Protein 3SRT (pdb70)

Secondary structure (DSSP, 8-state):
--TTT---S--EETT-HHHHHHHHHHHHHHHHHHHS-TT-HHHHHHHHHHHSSB--S-EEE-S-EEESSSTTEEE-TTEEE-TTEEEE-SS-EEE-S----TT-EEE-EE--SSHHHHHTTEEEE--EEE-SS-EE-TT-EE-TT-EE-SSEEE-TT-EE-S-B-SSEEEETTTTEEEEE---/---TTT---S--B-TT-HHHHHHHHHHHHHHHHHHTS-TT-HHHHHHHHHHHSSB--S-EEE-S-EEESSSTTEEE-TTEEE-TTEEEE-SS-EEE-S----TT-EEE-EE--SSHHHHHTT-BEE--EEE-SSEEE-TT-EE-TT-EE-SSEEE-TT-EE-S-B-SSEEEETTTTEEEEEPP-

Structure (mmCIF, N/CA/C/O backbone):
data_3SRT
#
_entry.id   3SRT
#
_cell.length_a   152.884
_cell.length_b   152.884
_cell.length_c   152.884
_cell.angle_alpha   90.00
_cell.angle_beta   90.00
_cell.angle_gamma   90.00
#
_symmetry.space_group_name_H-M   'P 21 3'
#
loop_
_entity.id
_entity.type
_entity.pdbx_description
1 polymer 'Maltose O-acetyltransferase'
2 non-polymer GLYCEROL
3 water water
#
loop_
_atom_site.group_PDB
_atom_site.id
_atom_site.type_symbol
_atom_site.label_atom_id
_atom_site.label_alt_id
_atom_site.label_comp_id
_atom_site.label_asym_id
_atom_site.label_entity_id
_atom_site.label_seq_id
_atom_site.pdbx_PDB_ins_code
_atom_site.Cartn_x
_atom_site.Cartn_y
_atom_site.Cartn_z
_atom_site.occupancy
_atom_site.B_iso_or_equiv
_atom_site.auth_seq_id
_atom_site.auth_comp_id
_atom_site.auth_asym_id
_atom_site.auth_atom_id
_atom_site.pdbx_PDB_model_num
ATOM 1 N N . ALA A 1 3 ? 55.093 77.044 94.944 1.00 78.51 0 ALA A N 1
ATOM 2 C CA . ALA A 1 3 ? 53.864 77.420 95.634 1.00 74.30 0 ALA A CA 1
ATOM 3 C C . ALA A 1 3 ? 52.678 76.626 95.086 1.00 66.86 0 ALA A C 1
ATOM 4 O O . ALA A 1 3 ? 51.965 77.100 94.201 1.00 67.51 0 ALA A O 1
ATOM 14 N N . THR A 1 5 ? 49.019 74.975 94.600 1.00 46.35 2 THR A N 1
ATOM 15 C CA . THR A 1 5 ? 47.627 75.296 94.883 1.00 45.03 2 THR A CA 1
ATOM 16 C C . THR A 1 5 ? 47.074 74.229 95.821 1.00 48.03 2 THR A C 1
ATOM 17 O O . THR A 1 5 ? 47.726 73.204 96.061 1.00 47.88 2 THR A O 1
ATOM 21 N N . GLU A 1 6 ? 45.872 74.453 96.344 1.00 39.04 3 GLU A N 1
ATOM 22 C CA . GLU A 1 6 ? 45.232 73.431 97.168 1.00 40.67 3 GLU A CA 1
ATOM 23 C C . GLU A 1 6 ? 45.034 72.121 96.388 1.00 44.54 3 GLU A C 1
ATOM 24 O O . GLU A 1 6 ? 45.277 71.028 96.918 1.00 41.44 3 GLU A O 1
ATOM 30 N N . LYS A 1 7 ? 44.612 72.237 95.126 1.00 39.62 4 LYS A N 1
ATOM 31 C CA . LYS A 1 7 ? 44.428 71.064 94.278 1.00 37.45 4 LYS A CA 1
ATOM 32 C C . LYS A 1 7 ? 45.732 70.280 94.123 1.00 42.58 4 LYS A C 1
ATOM 33 O O . LYS A 1 7 ? 45.750 69.055 94.221 1.00 48.78 4 LYS A O 1
ATOM 39 N N . GLU A 1 8 ? 46.829 70.988 93.893 1.00 46.20 5 GLU A N 1
ATOM 40 C CA . GLU A 1 8 ? 48.121 70.331 93.757 1.00 43.98 5 GLU A CA 1
ATOM 41 C C . GLU A 1 8 ? 48.554 69.618 95.040 1.00 42.55 5 GLU A C 1
ATOM 42 O O . GLU A 1 8 ? 49.084 68.503 94.993 1.00 38.26 5 GLU A O 1
ATOM 48 N N . LYS A 1 9 ? 48.336 70.263 96.182 1.00 44.20 6 LYS A N 1
ATOM 49 C CA . LYS A 1 9 ? 48.560 69.610 97.463 1.00 42.81 6 LYS A CA 1
ATOM 50 C C . LYS A 1 9 ? 47.712 68.340 97.555 1.00 41.51 6 LYS A C 1
ATOM 51 O O . LYS A 1 9 ? 48.218 67.263 97.881 1.00 38.42 6 LYS A O 1
ATOM 65 N N . LEU A 1 11 ? 46.314 66.400 95.213 1.00 42.48 8 LEU A N 1
ATOM 66 C CA . LEU A 1 11 ? 46.714 65.322 94.309 1.00 46.16 8 LEU A CA 1
ATOM 67 C C . LEU A 1 11 ? 47.984 64.598 94.730 1.00 47.37 8 LEU A C 1
ATOM 68 O O . LEU A 1 11 ? 48.125 63.390 94.491 1.00 49.20 8 LEU A O 1
ATOM 73 N N . SER A 1 12 ? 48.906 65.325 95.353 1.00 47.63 9 SER A N 1
ATOM 74 C CA . SER A 1 12 ? 50.200 64.741 95.723 1.00 45.79 9 SER A CA 1
ATOM 75 C C . SER A 1 12 ? 50.246 64.226 97.165 1.00 44.59 9 SER A C 1
ATOM 76 O O . SER A 1 12 ? 51.312 63.903 97.684 1.00 50.46 9 SER A O 1
ATOM 79 N N . GLY A 1 13 ? 49.085 64.135 97.803 1.00 43.30 10 GLY A N 1
ATOM 80 C CA . GLY A 1 13 ? 48.997 63.491 99.097 1.00 43.92 10 GLY A CA 1
ATOM 81 C C . GLY A 1 13 ? 49.357 64.379 100.273 1.00 43.44 10 GLY A C 1
ATOM 82 O O . GLY A 1 13 ? 49.565 63.887 101.378 1.00 43.55 10 GLY A O 1
ATOM 83 N N . LYS A 1 14 ? 49.419 65.686 100.042 1.00 43.64 11 LYS A N 1
ATOM 84 C CA . LYS A 1 14 ? 49.766 66.638 101.093 1.00 43.49 11 LYS A CA 1
ATOM 85 C C . LYS A 1 14 ? 48.496 67.195 101.717 1.00 43.62 11 LYS A C 1
ATOM 86 O O . LYS A 1 14 ? 47.414 67.042 101.163 1.00 42.50 11 LYS A O 1
ATOM 92 N N . GLY A 1 15 ? 48.621 67.838 102.872 1.00 42.97 12 GLY A N 1
ATOM 93 C CA . GLY A 1 15 ? 47.466 68.450 103.503 1.00 39.24 12 GLY A CA 1
ATOM 94 C C . GLY A 1 15 ? 46.939 69.633 102.708 1.00 42.10 12 GLY A C 1
ATOM 95 O O . GLY A 1 15 ? 47.713 70.469 102.237 1.00 43.91 12 GLY A O 1
ATOM 96 N N . TYR A 1 16 ? 45.620 69.718 102.572 1.00 42.29 13 TYR A N 1
ATOM 97 C CA . TYR A 1 16 ? 45.002 70.764 101.765 1.00 38.64 13 TYR A CA 1
ATOM 98 C C . TYR A 1 16 ? 43.644 71.100 102.344 1.00 41.13 13 TYR A C 1
ATOM 99 O O . TYR A 1 16 ? 43.097 70.336 103.138 1.00 45.77 13 TYR A O 1
ATOM 108 N N . TYR A 1 17 ? 43.095 72.234 101.927 1.00 43.78 14 TYR A N 1
ATOM 109 C CA . TYR A 1 17 ? 41.769 72.656 102.360 1.00 43.92 14 TYR A CA 1
ATOM 110 C C . TYR A 1 17 ? 40.743 72.413 101.271 1.00 49.00 14 TYR A C 1
ATOM 111 O O . TYR A 1 17 ? 40.773 73.068 100.226 1.00 50.83 14 TYR A O 1
ATOM 120 N N . ALA A 1 18 ? 39.827 71.480 101.517 1.00 42.99 15 ALA A N 1
ATOM 121 C CA . ALA A 1 18 ? 38.801 71.163 100.529 1.00 44.09 15 ALA A CA 1
ATOM 122 C C . ALA A 1 18 ? 37.899 72.362 100.221 1.00 43.07 15 ALA A C 1
ATOM 123 O O . ALA A 1 18 ? 37.284 72.408 99.177 1.00 47.07 15 ALA A O 1
ATOM 125 N N . ASN A 1 19 ? 37.821 73.348 101.104 1.00 39.80 16 ASN A N 1
ATOM 126 C CA . ASN A 1 19 ? 36.949 74.490 100.806 1.00 43.23 16 ASN A CA 1
ATOM 127 C C . ASN A 1 19 ? 37.559 75.496 99.804 1.00 44.79 16 ASN A C 1
ATOM 128 O O . ASN A 1 19 ? 36.963 76.526 99.514 1.00 46.52 16 ASN A O 1
ATOM 133 N N . ASP A 1 20 ? 38.740 75.175 99.273 1.00 38.80 17 ASP A N 1
ATOM 134 C CA . ASP A 1 20 ? 39.347 75.953 98.196 1.00 38.84 17 ASP A CA 1
ATOM 135 C C . ASP A 1 20 ? 38.331 76.159 97.075 1.00 44.32 17 ASP A C 1
ATOM 136 O O . ASP A 1 20 ? 37.657 75.223 96.643 1.00 46.28 17 ASP A O 1
ATOM 141 N N . GLU A 1 21 ? 38.223 77.396 96.614 1.00 46.62 18 GLU A N 1
ATOM 142 C CA . GLU A 1 21 ? 37.228 77.768 95.621 1.00 55.48 18 GLU A CA 1
ATOM 143 C C . GLU A 1 21 ? 37.244 76.895 94.356 1.00 47.84 18 GLU A C 1
ATOM 144 O O . GLU A 1 21 ? 36.197 76.504 93.849 1.00 51.32 18 GLU A O 1
ATOM 150 N N . LEU A 1 22 ? 38.425 76.588 93.842 1.00 44.25 19 LEU A N 1
ATOM 151 C CA . LEU A 1 22 ? 38.502 75.799 92.619 1.00 46.80 19 LEU A CA 1
ATOM 152 C C . LEU A 1 22 ? 38.048 74.344 92.842 1.00 47.51 19 LEU A C 1
ATOM 153 O O . LEU A 1 22 ? 37.345 73.774 92.013 1.00 53.32 19 LEU A O 1
ATOM 158 N N . LEU A 1 23 ? 38.433 73.760 93.971 1.00 44.41 20 LEU A N 1
ATOM 159 C CA . LEU A 1 23 ? 38.009 72.406 94.317 1.00 42.01 20 LEU A CA 1
ATOM 160 C C . LEU A 1 23 ? 36.490 72.315 94.508 1.00 43.23 20 LEU A C 1
ATOM 161 O O . LEU A 1 23 ? 35.854 71.351 94.070 1.00 45.63 20 LEU A O 1
ATOM 166 N N . VAL A 1 24 ? 35.918 73.319 95.167 1.00 41.11 21 VAL A N 1
ATOM 167 C CA . VAL A 1 24 ? 34.472 73.404 95.351 1.00 42.31 21 VAL A CA 1
ATOM 168 C C . VAL A 1 24 ? 33.758 73.352 93.996 1.00 43.08 21 VAL A C 1
ATOM 169 O O . VAL A 1 24 ? 32.842 72.559 93.804 1.00 46.05 21 VAL A O 1
ATOM 173 N N . LYS A 1 25 ? 34.199 74.177 93.055 1.00 38.27 22 LYS A N 1
ATOM 174 C CA . LYS A 1 25 ? 33.631 74.172 91.709 1.00 40.86 22 LYS A CA 1
ATOM 175 C C . LYS A 1 25 ? 33.789 72.828 90.991 1.00 42.12 22 LYS A C 1
ATOM 176 O O . LYS A 1 25 ? 32.843 72.346 90.373 1.00 50.62 22 LYS A O 1
ATOM 182 N N . GLU A 1 26 ? 34.967 72.214 91.075 1.00 36.19 23 GLU A N 1
ATOM 183 C CA . GLU A 1 26 ? 35.183 70.922 90.424 1.00 34.73 23 GLU A CA 1
ATOM 184 C C . GLU A 1 26 ? 34.224 69.881 90.994 1.00 43.71 23 GLU A C 1
ATOM 185 O O . GLU A 1 26 ? 33.658 69.064 90.254 1.00 47.05 23 GLU A O 1
ATOM 191 N N . ARG A 1 27 ? 34.018 69.931 92.309 1.00 38.05 24 ARG A N 1
ATOM 192 C CA . ARG A 1 27 ? 33.117 68.987 92.949 1.00 38.09 24 ARG A CA 1
ATOM 193 C C . ARG A 1 27 ? 31.681 69.213 92.493 1.00 39.02 24 ARG A C 1
ATOM 194 O O . ARG A 1 27 ? 30.906 68.261 92.309 1.00 40.87 24 ARG A O 1
ATOM 202 N N . GLU A 1 28 ? 31.331 70.473 92.284 1.00 37.65 25 GLU A N 1
ATOM 203 C CA . GLU A 1 28 ? 29.979 70.796 91.854 1.00 40.49 25 GLU A CA 1
ATOM 204 C C . GLU A 1 28 ? 29.730 70.251 90.440 1.00 42.41 25 GLU A C 1
ATOM 205 O O . GLU A 1 28 ? 28.692 69.656 90.169 1.00 42.09 25 GLU A O 1
ATOM 211 N N . TYR A 1 29 ? 30.708 70.436 89.556 1.00 37.74 26 TYR A N 1
ATOM 212 C CA . TYR A 1 29 ? 30.627 69.910 88.204 1.00 40.13 26 TYR A CA 1
ATOM 213 C C . TYR A 1 29 ? 30.485 68.393 88.256 1.00 43.21 26 TYR A C 1
ATOM 214 O O . TYR A 1 29 ? 29.656 67.808 87.556 1.00 42.99 26 TYR A O 1
ATOM 223 N N . CYS A 1 30 ? 31.294 67.760 89.098 1.00 40.82 27 CYS A N 1
ATOM 224 C CA . CYS A 1 30 ? 31.211 66.320 89.257 1.00 42.77 27 CYS A CA 1
ATOM 225 C C . CYS A 1 30 ? 29.778 65.897 89.631 1.00 42.53 27 CYS A C 1
ATOM 226 O O . CYS A 1 30 ? 29.212 64.998 89.006 1.00 39.52 27 CYS A O 1
ATOM 229 N N . LYS A 1 31 ? 29.181 66.560 90.623 1.00 39.69 28 LYS A N 1
ATOM 230 C CA . LYS A 1 31 ? 27.817 66.208 91.036 1.00 41.99 28 LYS A CA 1
ATOM 231 C C . LYS A 1 31 ? 26.779 66.467 89.943 1.00 43.81 28 LYS A C 1
ATOM 232 O O . LYS A 1 31 ? 25.788 65.754 89.847 1.00 52.25 28 LYS A O 1
ATOM 238 N N . LYS A 1 32 ? 27.011 67.465 89.102 1.00 43.41 29 LYS A N 1
ATOM 239 C CA . LYS A 1 32 ? 26.156 67.642 87.934 1.00 43.62 29 LYS A CA 1
ATOM 240 C C . LYS A 1 32 ? 26.178 66.410 87.000 1.00 41.01 29 LYS A C 1
ATOM 241 O O . LYS A 1 32 ? 25.135 65.877 86.656 1.00 44.24 29 LYS A O 1
ATOM 247 N N . LEU A 1 33 ? 27.357 65.958 86.586 1.00 40.15 30 LEU A N 1
ATOM 248 C CA . LEU A 1 33 ? 27.434 64.785 85.710 1.00 42.20 30 LEU A CA 1
ATOM 249 C C . LEU A 1 33 ? 26.856 63.553 86.403 1.00 42.79 30 LEU A C 1
ATOM 250 O O . LEU A 1 33 ? 26.186 62.717 85.804 1.00 44.59 30 LEU A O 1
ATOM 255 N N . THR A 1 34 ? 27.122 63.473 87.690 1.00 48.04 31 THR A N 1
ATOM 256 C CA . THR A 1 34 ? 26.703 62.364 88.516 1.00 49.54 31 THR A CA 1
ATOM 257 C C . THR A 1 34 ? 25.172 62.340 88.661 1.00 51.75 31 THR A C 1
ATOM 258 O O . THR A 1 34 ? 24.546 61.276 88.632 1.00 49.43 31 THR A O 1
ATOM 262 N N . ARG A 1 35 ? 24.569 63.518 88.784 1.00 46.58 32 ARG A N 1
ATOM 263 C CA . ARG A 1 35 ? 23.117 63.621 88.862 1.00 43.89 32 ARG A CA 1
ATOM 264 C C . ARG A 1 35 ? 22.492 63.154 87.559 1.00 46.42 32 ARG A C 1
ATOM 265 O O . ARG A 1 35 ? 21.534 62.385 87.563 1.00 47.06 32 ARG A O 1
ATOM 273 N N . LEU A 1 36 ? 23.046 63.628 86.448 1.00 45.52 33 LEU A N 1
ATOM 274 C CA . LEU A 1 36 ? 22.555 63.279 85.126 1.00 43.18 33 LEU A CA 1
ATOM 275 C C . LEU A 1 36 ? 22.656 61.783 84.907 1.00 43.36 33 LEU A C 1
ATOM 276 O O . LEU A 1 36 ? 21.737 61.168 84.363 1.00 41.87 33 LEU A O 1
ATOM 281 N N . PHE A 1 37 ? 23.779 61.205 85.326 1.00 43.47 34 PHE A N 1
ATOM 282 C CA . PHE A 1 37 ? 23.980 59.767 85.192 1.00 41.17 34 PHE A CA 1
ATOM 283 C C . PHE A 1 37 ? 22.913 59.033 85.996 1.00 42.95 34 PHE A C 1
ATOM 284 O O . PHE A 1 37 ? 22.212 58.165 85.468 1.00 40.50 34 PHE A O 1
ATOM 292 N N . ASN A 1 38 ? 22.770 59.413 87.263 1.00 36.93 35 ASN A N 1
ATOM 293 C CA . ASN A 1 38 ? 21.819 58.753 88.154 1.00 38.75 35 ASN A CA 1
ATOM 294 C C . ASN A 1 38 ? 20.344 58.977 87.792 1.00 44.45 35 ASN A C 1
ATOM 295 O O . ASN A 1 38 ? 19.471 58.262 88.267 1.00 42.89 35 ASN A O 1
ATOM 300 N N . ASN A 1 39 ? 20.056 59.964 86.955 1.00 46.60 36 ASN A N 1
ATOM 301 C CA . ASN A 1 39 ? 18.666 60.243 86.624 1.00 40.58 36 ASN A CA 1
ATOM 302 C C . ASN A 1 39 ? 18.259 59.666 85.288 1.00 45.48 36 ASN A C 1
ATOM 303 O O . ASN A 1 39 ? 17.088 59.749 84.936 1.00 49.68 36 ASN A O 1
ATOM 308 N N . THR A 1 40 ? 19.212 59.120 84.526 1.00 37.91 37 THR A N 1
ATOM 309 C CA . THR A 1 40 ? 18.861 58.474 83.265 1.00 40.99 37 THR A CA 1
ATOM 310 C C . THR A 1 40 ? 17.827 57.373 83.505 1.00 46.26 37 THR A C 1
ATOM 311 O O . THR A 1 40 ? 17.798 56.748 84.570 1.00 48.30 37 THR A O 1
ATOM 315 N N . LEU A 1 41 ? 16.963 57.145 82.523 1.00 51.48 38 LEU A N 1
ATOM 316 C CA . LEU A 1 41 ? 16.030 56.023 82.594 1.00 51.58 38 LEU A CA 1
ATOM 317 C C . LEU A 1 41 ? 16.747 54.722 82.212 1.00 48.00 38 LEU A C 1
ATOM 318 O O . LEU A 1 41 ? 17.824 54.748 81.597 1.00 41.77 38 LEU A O 1
ATOM 323 N N . GLU A 1 42 ? 16.131 53.594 82.557 1.00 40.27 39 GLU A N 1
ATOM 324 C CA . GLU A 1 42 ? 16.766 52.283 82.440 1.00 39.63 39 GLU A CA 1
ATOM 325 C C . GLU A 1 42 ? 17.305 51.947 81.056 1.00 39.32 39 GLU A C 1
ATOM 326 O O . GLU A 1 42 ? 18.310 51.248 80.936 1.00 48.83 39 GLU A O 1
ATOM 332 N N . ASP A 1 43 ? 16.645 52.433 80.012 1.00 42.88 40 ASP A N 1
ATOM 333 C CA . ASP A 1 43 ? 17.052 52.102 78.644 1.00 44.66 40 ASP A CA 1
ATOM 334 C C . ASP A 1 43 ? 18.112 53.037 78.060 1.00 46.87 40 ASP A C 1
ATOM 335 O O . ASP A 1 43 ? 18.612 52.793 76.959 1.00 54.30 40 ASP A O 1
ATOM 340 N N . GLU A 1 44 ? 18.457 54.101 78.783 1.00 42.33 41 GLU A N 1
ATOM 341 C CA . GLU A 1 44 ? 19.442 55.058 78.284 1.00 44.98 41 GLU A CA 1
ATOM 342 C C . GLU A 1 44 ? 20.916 54.614 78.442 1.00 47.45 41 GLU A C 1
ATOM 343 O O . GLU A 1 44 ? 21.743 55.341 78.997 1.00 51.56 41 GLU A O 1
ATOM 349 N N . TYR A 1 45 ? 21.229 53.430 77.922 1.00 44.51 42 TYR A N 1
ATOM 350 C CA . TYR A 1 45 ? 22.570 52.849 77.993 1.00 49.35 42 TYR A CA 1
ATOM 351 C C . TYR A 1 45 ? 23.674 53.732 77.403 1.00 53.63 42 TYR A C 1
ATOM 352 O O . TYR A 1 45 ? 24.727 53.903 78.018 1.00 56.96 42 TYR A O 1
ATOM 361 N N . GLU A 1 46 ? 23.447 54.272 76.209 1.00 54.99 43 GLU A N 1
ATOM 362 C CA . GLU A 1 46 ? 24.475 55.055 75.527 1.00 53.97 43 GLU A CA 1
ATOM 363 C C . GLU A 1 46 ? 24.678 56.410 76.189 1.00 48.79 43 GLU A C 1
ATOM 364 O O . GLU A 1 46 ? 25.799 56.901 76.265 1.00 48.44 43 GLU A O 1
ATOM 370 N N . LYS A 1 47 ? 23.594 57.015 76.664 1.00 44.37 44 LYS A N 1
ATOM 371 C CA . LYS A 1 47 ? 23.701 58.263 77.415 1.00 45.94 44 LYS A CA 1
ATOM 372 C C . LYS A 1 47 ? 24.566 58.087 78.670 1.00 50.52 44 LYS A C 1
ATOM 373 O O . LYS A 1 47 ? 25.384 58.956 78.992 1.00 48.89 44 LYS A O 1
ATOM 379 N N . ARG A 1 48 ? 24.378 56.977 79.384 1.00 48.40 45 ARG A N 1
ATOM 380 C CA . ARG A 1 48 ? 25.152 56.744 80.600 1.00 48.68 45 ARG A CA 1
ATOM 381 C C . ARG A 1 48 ? 26.624 56.570 80.268 1.00 47.02 45 ARG A C 1
ATOM 382 O O . ARG A 1 48 ? 27.496 57.101 80.959 1.00 45.47 45 ARG A O 1
ATOM 390 N N . GLU A 1 49 ? 26.897 55.832 79.201 1.00 45.83 46 GLU A N 1
ATOM 391 C CA . GLU A 1 49 ? 28.268 55.628 78.780 1.00 48.70 46 GLU A CA 1
ATOM 392 C C . GLU A 1 49 ? 28.947 56.957 78.435 1.00 48.06 46 GLU A C 1
ATOM 393 O O . GLU A 1 49 ? 30.097 57.192 78.818 1.00 52.60 46 GLU A O 1
ATOM 399 N N . ASP A 1 50 ? 28.226 57.825 77.732 1.00 46.12 47 ASP A N 1
ATOM 400 C CA . ASP A 1 50 ? 28.728 59.152 77.388 1.00 49.23 47 ASP A CA 1
ATOM 401 C C . ASP A 1 50 ? 29.104 59.967 78.608 1.00 50.42 47 ASP A C 1
ATOM 402 O O . ASP A 1 50 ? 30.172 60.586 78.657 1.00 48.99 47 ASP A O 1
ATOM 407 N N . ILE A 1 51 ? 28.205 59.977 79.585 1.00 44.02 48 ILE A N 1
ATOM 408 C CA . ILE A 1 51 ? 28.426 60.726 80.802 1.00 41.24 48 ILE A CA 1
ATOM 409 C C . ILE A 1 51 ? 29.642 60.177 81.548 1.00 41.10 48 ILE A C 1
ATOM 410 O O . ILE A 1 51 ? 30.475 60.946 82.039 1.00 39.06 48 ILE A O 1
ATOM 415 N N . LEU A 1 52 ? 29.767 58.852 81.605 1.00 36.11 49 LEU A N 1
ATOM 416 C CA . LEU A 1 52 ? 30.973 58.258 82.185 1.00 42.09 49 LEU A CA 1
ATOM 417 C C . LEU A 1 52 ? 32.243 58.782 81.514 1.00 48.08 49 LEU A C 1
ATOM 418 O O . LEU A 1 52 ? 33.213 59.101 82.197 1.00 50.53 49 LEU A O 1
ATOM 423 N N . ARG A 1 53 ? 32.234 58.867 80.183 1.00 42.83 50 ARG A N 1
ATOM 424 C CA . ARG A 1 53 ? 33.410 59.326 79.443 1.00 41.32 50 ARG A CA 1
ATOM 425 C C . ARG A 1 53 ? 33.701 60.811 79.680 1.00 44.18 50 ARG A C 1
ATOM 426 O O . ARG A 1 53 ? 34.823 61.263 79.469 1.00 44.28 50 ARG A O 1
ATOM 434 N N . GLN A 1 54 ? 32.692 61.562 80.119 1.00 44.14 51 GLN A N 1
ATOM 435 C CA . GLN A 1 54 ? 32.875 62.968 80.463 1.00 43.48 51 GLN A CA 1
ATOM 436 C C . GLN A 1 54 ? 33.286 63.099 81.921 1.00 46.16 51 GLN A C 1
ATOM 437 O O . GLN A 1 54 ? 33.859 64.115 82.316 1.00 50.10 51 GLN A O 1
ATOM 443 N N . LEU A 1 55 ? 32.983 62.071 82.717 1.00 40.40 52 LEU A N 1
ATOM 444 C CA . LEU A 1 55 ? 33.166 62.107 84.174 1.00 38.21 52 LEU A CA 1
ATOM 445 C C . LEU A 1 55 ? 34.535 61.562 84.604 1.00 44.36 52 LEU A C 1
ATOM 446 O O . LEU A 1 55 ? 35.287 62.225 85.327 1.00 42.43 52 LEU A O 1
ATOM 451 N N . PHE A 1 56 ? 34.846 60.349 84.157 1.00 41.04 53 PHE A N 1
ATOM 452 C CA . PHE A 1 56 ? 36.053 59.645 84.572 1.00 37.72 53 PHE A CA 1
ATOM 453 C C . PHE A 1 56 ? 37.282 60.244 83.896 1.00 42.90 53 PHE A C 1
ATOM 454 O O . PHE A 1 56 ? 37.191 60.798 82.806 1.00 42.74 53 PHE A O 1
ATOM 462 N N . GLY A 1 57 ? 38.433 60.131 84.547 1.00 44.58 54 GLY A N 1
ATOM 463 C CA . GLY A 1 57 ? 39.680 60.547 83.942 1.00 40.79 54 GLY A CA 1
ATOM 464 C C . GLY A 1 57 ? 39.985 59.736 82.693 1.00 47.82 54 GLY A C 1
ATOM 465 O O . GLY A 1 57 ? 40.411 60.287 81.685 1.00 53.71 54 GLY A O 1
ATOM 466 N N . SER A 1 58 ? 39.785 58.422 82.755 1.00 39.87 55 SER A N 1
ATOM 467 C CA . SER A 1 58 ? 39.918 57.602 81.559 1.00 44.85 55 SER A CA 1
ATOM 468 C C . SER A 1 58 ? 39.044 56.369 81.635 1.00 43.09 55 SER A C 1
ATOM 469 O O . SER A 1 58 ? 38.790 55.854 82.717 1.00 46.35 55 SER A O 1
ATOM 472 N N . VAL A 1 59 ? 38.592 55.918 80.468 1.00 46.32 56 VAL A N 1
ATOM 473 C CA . VAL A 1 59 ? 37.656 54.807 80.328 1.00 47.77 56 VAL A CA 1
ATOM 474 C C . VAL A 1 59 ? 38.112 53.927 79.163 1.00 51.32 56 VAL A C 1
ATOM 475 O O . VAL A 1 59 ? 38.687 54.428 78.195 1.00 47.34 56 VAL A O 1
ATOM 479 N N . GLY A 1 60 ? 37.863 52.622 79.249 1.00 46.42 57 GLY A N 1
ATOM 480 C CA . GLY A 1 60 ? 38.211 51.724 78.157 1.00 39.67 57 GLY A CA 1
ATOM 481 C C . GLY A 1 60 ? 37.150 51.688 77.061 1.00 43.41 57 GLY A C 1
ATOM 482 O O . GLY A 1 60 ? 36.239 52.531 77.031 1.00 45.40 57 GLY A O 1
ATOM 483 N N . LYS A 1 61 ? 37.258 50.715 76.158 1.00 42.65 58 LYS A N 1
ATOM 484 C CA . LYS A 1 61 ? 36.302 50.593 75.057 1.00 51.95 58 LYS A CA 1
ATOM 485 C C . LYS A 1 61 ? 34.924 50.238 75.605 1.00 54.84 58 LYS A C 1
ATOM 486 O O . LYS A 1 61 ? 33.912 50.813 75.190 1.00 49.44 58 LYS A O 1
ATOM 492 N N . GLN A 1 62 ? 34.908 49.294 76.547 1.00 48.39 59 GLN A N 1
ATOM 493 C CA . GLN A 1 62 ? 33.683 48.804 77.157 1.00 47.88 59 GLN A CA 1
ATOM 494 C C . GLN A 1 62 ? 33.609 49.205 78.635 1.00 51.33 59 GLN A C 1
ATOM 495 O O . GLN A 1 62 ? 34.559 49.023 79.399 1.00 48.21 59 GLN A O 1
ATOM 501 N N . ILE A 1 63 ? 32.474 49.760 79.032 1.00 48.98 60 ILE A N 1
ATOM 502 C CA . ILE A 1 63 ? 32.240 50.061 80.428 1.00 47.12 60 ILE A CA 1
ATOM 503 C C . ILE A 1 63 ? 30.779 49.796 80.775 1.00 51.40 60 ILE A C 1
ATOM 504 O O . ILE A 1 63 ? 29.879 50.002 79.959 1.00 50.94 60 ILE A O 1
ATOM 509 N N . ASN A 1 64 ? 30.553 49.325 81.992 1.00 48.75 61 ASN A N 1
ATOM 510 C CA . ASN A 1 64 ? 29.221 48.942 82.413 1.00 49.89 61 ASN A CA 1
ATOM 511 C C . ASN A 1 64 ? 29.067 49.290 83.883 1.00 50.49 61 ASN A C 1
ATOM 512 O O . ASN A 1 64 ? 29.496 48.532 84.758 1.00 51.68 61 ASN A O 1
ATOM 517 N N . VAL A 1 65 ? 28.487 50.456 84.148 1.00 47.34 62 VAL A N 1
ATOM 518 C CA . VAL A 1 65 ? 28.342 50.939 85.509 1.00 39.50 62 VAL A CA 1
ATOM 519 C C . VAL A 1 65 ? 26.879 51.165 85.895 1.00 45.31 62 VAL A C 1
ATOM 520 O O . VAL A 1 65 ? 26.157 51.928 85.256 1.00 48.11 62 VAL A O 1
ATOM 524 N N . GLU A 1 66 ? 26.465 50.505 86.966 1.00 40.24 63 GLU A N 1
ATOM 525 C CA . GLU A 1 66 ? 25.076 50.482 87.381 1.00 41.10 63 GLU A CA 1
ATOM 526 C C . GLU A 1 66 ? 24.725 51.724 88.216 1.00 43.37 63 GLU A C 1
ATOM 527 O O . GLU A 1 66 ? 25.601 52.409 88.719 1.00 43.11 63 GLU A O 1
ATOM 533 N N . GLN A 1 67 ? 23.443 52.022 88.366 1.00 50.34 64 GLN A N 1
ATOM 534 C CA . GLN A 1 67 ? 23.078 53.321 88.911 1.00 46.49 64 GLN A CA 1
ATOM 535 C C . GLN A 1 67 ? 23.086 53.542 90.407 1.00 58.01 64 GLN A C 1
ATOM 536 O O . GLN A 1 67 ? 23.006 52.619 91.243 1.00 41.08 64 GLN A O 1
ATOM 542 N N . ASN A 1 68 ? 23.017 54.847 90.662 1.00 64.53 65 ASN A N 1
ATOM 543 C CA . ASN A 1 68 ? 23.761 55.561 91.677 1.00 45.12 65 ASN A CA 1
ATOM 544 C C . ASN A 1 68 ? 25.248 55.224 91.733 1.00 47.95 65 ASN A C 1
ATOM 545 O O . ASN A 1 68 ? 25.661 54.176 92.238 1.00 53.46 65 ASN A O 1
ATOM 550 N N . ILE A 1 69 ? 26.035 56.111 91.132 1.00 41.34 66 ILE A N 1
ATOM 551 C CA . ILE A 1 69 ? 27.430 56.244 91.479 1.00 42.29 66 ILE A CA 1
ATOM 552 C C . ILE A 1 69 ? 27.576 57.511 92.284 1.00 43.34 66 ILE A C 1
ATOM 553 O O . ILE A 1 69 ? 26.800 58.454 92.143 1.00 42.04 66 ILE A O 1
ATOM 558 N N . ARG A 1 70 ? 28.589 57.502 93.132 1.00 41.74 67 ARG A N 1
ATOM 559 C CA . ARG A 1 70 ? 28.997 58.650 93.888 1.00 39.83 67 ARG A CA 1
ATOM 560 C C . ARG A 1 70 ? 30.482 58.860 93.547 1.00 40.94 67 ARG A C 1
ATOM 561 O O . ARG A 1 70 ? 31.272 57.915 93.592 1.00 40.14 67 ARG A O 1
ATOM 569 N N . CYS A 1 71 ? 30.847 60.087 93.177 1.00 40.41 68 CYS A N 1
ATOM 570 C CA . CYS A 1 71 ? 32.244 60.488 92.980 1.00 40.29 68 CYS A CA 1
ATOM 571 C C . CYS A 1 71 ? 32.398 61.858 93.611 1.00 40.78 68 CYS A C 1
ATOM 572 O O . CYS A 1 71 ? 31.413 62.553 93.808 1.00 44.66 68 CYS A O 1
ATOM 575 N N . ASP A 1 72 ? 33.635 62.264 93.872 1.00 42.83 69 ASP A N 1
ATOM 576 C CA . ASP A 1 72 ? 33.934 63.635 94.288 1.00 47.29 69 ASP A CA 1
ATOM 577 C C . ASP A 1 72 ? 34.441 64.533 93.161 1.00 44.41 69 ASP A C 1
ATOM 578 O O . ASP A 1 72 ? 34.058 65.696 93.072 1.00 45.36 69 ASP A O 1
ATOM 583 N N . TYR A 1 73 ? 35.305 63.985 92.308 1.00 42.44 70 TYR A N 1
ATOM 584 C CA . TYR A 1 73 ? 35.933 64.752 91.236 1.00 42.46 70 TYR A CA 1
ATOM 585 C C . TYR A 1 73 ? 35.671 64.173 89.853 1.00 44.11 70 TYR A C 1
ATOM 586 O O . TYR A 1 73 ? 35.394 64.912 88.917 1.00 48.78 70 TYR A O 1
ATOM 595 N N . GLY A 1 74 ? 35.748 62.850 89.736 1.00 38.20 71 GLY A N 1
ATOM 596 C CA . GLY A 1 74 ? 35.570 62.184 88.460 1.00 30.96 71 GLY A CA 1
ATOM 597 C C . GLY A 1 74 ? 36.899 61.965 87.747 1.00 40.29 71 GLY A C 1
ATOM 598 O O . GLY A 1 74 ? 37.295 60.828 87.457 1.00 38.49 71 GLY A O 1
ATOM 599 N N . TYR A 1 75 ? 37.608 63.057 87.484 1.00 38.04 72 TYR A N 1
ATOM 600 C CA . TYR A 1 75 ? 38.832 62.980 86.696 1.00 44.45 72 TYR A CA 1
ATOM 601 C C . TYR A 1 75 ? 39.934 62.160 87.358 1.00 42.24 72 TYR A C 1
ATOM 602 O O . TYR A 1 75 ? 40.886 61.758 86.693 1.00 46.54 72 TYR A O 1
ATOM 611 N N . ASN A 1 76 ? 39.822 61.927 88.662 1.00 35.75 73 ASN A N 1
ATOM 612 C CA . ASN A 1 76 ? 40.795 61.078 89.348 1.00 38.32 73 ASN A CA 1
ATOM 613 C C . ASN A 1 76 ? 40.507 59.583 89.229 1.00 38.16 73 ASN A C 1
ATOM 614 O O . ASN A 1 76 ? 41.300 58.752 89.663 1.00 41.43 73 ASN A O 1
ATOM 619 N N . ILE A 1 77 ? 39.360 59.238 88.659 1.00 41.80 74 ILE A N 1
ATOM 620 C CA . ILE A 1 77 ? 39.020 57.837 88.464 1.00 39.60 74 ILE A CA 1
ATOM 621 C C . ILE A 1 77 ? 39.489 57.391 87.070 1.00 40.13 74 ILE A C 1
ATOM 622 O O . ILE A 1 77 ? 39.022 57.899 86.051 1.00 39.89 74 ILE A O 1
ATOM 627 N N . HIS A 1 78 ? 40.439 56.464 87.043 1.00 40.28 75 HIS A N 1
ATOM 628 C CA . HIS A 1 78 ? 41.011 55.970 85.796 1.00 39.51 75 HIS A CA 1
ATOM 629 C C . HIS A 1 78 ? 40.792 54.471 85.693 1.00 43.28 75 HIS A C 1
ATOM 630 O O . HIS A 1 78 ? 41.326 53.691 86.478 1.00 43.66 75 HIS A O 1
ATOM 637 N N . VAL A 1 79 ? 40.010 54.075 84.701 1.00 43.72 76 VAL A N 1
ATOM 638 C CA . VAL A 1 79 ? 39.498 52.721 84.622 1.00 38.71 76 VAL A CA 1
ATOM 639 C C . VAL A 1 79 ? 39.994 52.054 83.326 1.00 44.89 76 VAL A C 1
ATOM 640 O O . VAL A 1 79 ? 40.084 52.707 82.280 1.00 43.74 76 VAL A O 1
ATOM 644 N N . GLY A 1 80 ? 40.353 50.771 83.412 1.00 43.89 77 GLY A N 1
ATOM 645 C CA . GLY A 1 80 ? 40.840 50.017 82.264 1.00 42.59 77 GLY A CA 1
ATOM 646 C C . GLY A 1 80 ? 39.748 49.410 81.392 1.00 48.01 77 GLY A C 1
ATOM 647 O O . GLY A 1 80 ? 38.600 49.841 81.461 1.00 52.88 77 GLY A O 1
ATOM 648 N N . GLU A 1 81 ? 40.099 48.420 80.564 1.00 46.94 78 GLU A N 1
ATOM 649 C CA . GLU A 1 81 ? 39.130 47.765 79.668 1.00 45.99 78 GLU A CA 1
ATOM 650 C C . GLU A 1 81 ? 38.110 46.939 80.433 1.00 45.52 78 GLU A C 1
ATOM 651 O O . GLU A 1 81 ? 38.439 46.352 81.465 1.00 49.93 78 GLU A O 1
ATOM 657 N N . ASN A 1 82 ? 36.879 46.884 79.921 1.00 43.94 79 ASN A N 1
ATOM 658 C CA . ASN A 1 82 ? 35.829 46.017 80.486 1.00 49.65 79 ASN A CA 1
ATOM 659 C C . ASN A 1 82 ? 35.555 46.231 81.970 1.00 46.42 79 ASN A C 1
ATOM 660 O O . ASN A 1 82 ? 35.430 45.271 82.740 1.00 52.58 79 ASN A O 1
ATOM 665 N N . PHE A 1 83 ? 35.472 47.493 82.366 1.00 41.99 80 PHE A N 1
ATOM 666 C CA . PHE A 1 83 ? 35.147 47.823 83.735 1.00 38.28 80 PHE A CA 1
ATOM 667 C C . PHE A 1 83 ? 33.668 47.552 84.009 1.00 44.94 80 PHE A C 1
ATOM 668 O O . PHE A 1 83 ? 32.782 47.904 83.213 1.00 46.74 80 PHE A O 1
ATOM 676 N N . PHE A 1 84 ? 33.413 46.910 85.137 1.00 39.29 81 PHE A N 1
ATOM 677 C CA . PHE A 1 84 ? 32.063 46.649 85.578 1.00 41.57 81 PHE A CA 1
ATOM 678 C C . PHE A 1 84 ? 31.907 47.051 87.044 1.00 41.93 81 PHE A C 1
ATOM 679 O O . PHE A 1 84 ? 32.686 46.623 87.894 1.00 41.39 81 PHE A O 1
ATOM 687 N N . ALA A 1 85 ? 30.905 47.875 87.339 1.00 44.61 82 ALA A N 1
ATOM 688 C CA . ALA A 1 85 ? 30.524 48.162 88.725 1.00 42.60 82 ALA A CA 1
ATOM 689 C C . ALA A 1 85 ? 29.014 48.003 88.901 1.00 48.13 82 ALA A C 1
ATOM 690 O O . ALA A 1 85 ? 28.223 48.532 88.114 1.00 44.88 82 ALA A O 1
ATOM 692 N N . ASN A 1 86 ? 28.610 47.268 89.930 1.00 49.56 83 ASN A N 1
ATOM 693 C CA . ASN A 1 86 ? 27.193 47.035 90.154 1.00 43.66 83 ASN A CA 1
ATOM 694 C C . ASN A 1 86 ? 26.544 48.181 90.944 1.00 40.13 83 ASN A C 1
ATOM 695 O O . ASN A 1 86 ? 27.146 49.238 91.116 1.00 43.76 83 ASN A O 1
ATOM 700 N N . TYR A 1 87 ? 25.319 47.966 91.416 1.00 37.90 84 TYR A N 1
ATOM 701 C CA . TYR A 1 87 ? 24.543 49.000 92.108 1.00 41.30 84 TYR A CA 1
ATOM 702 C C . TYR A 1 87 ? 25.300 49.762 93.176 1.00 39.78 84 TYR A C 1
ATOM 703 O O . TYR A 1 87 ? 25.950 49.154 94.043 1.00 39.68 84 TYR A O 1
ATOM 712 N N . ASP A 1 88 ? 25.185 51.091 93.117 1.00 36.77 85 ASP A N 1
ATOM 713 C CA . ASP A 1 88 ? 25.511 51.966 94.252 1.00 34.34 85 ASP A CA 1
ATOM 714 C C . ASP A 1 88 ? 26.944 51.892 94.773 1.00 37.31 85 ASP A C 1
ATOM 715 O O . ASP A 1 88 ? 27.174 51.847 95.981 1.00 39.08 85 ASP A O 1
ATOM 720 N N . CYS A 1 89 ? 27.912 51.895 93.866 1.00 34.73 86 CYS A N 1
ATOM 721 C CA . CYS A 1 89 ? 29.299 52.028 94.292 1.00 36.55 86 CYS A CA 1
ATOM 722 C C . CYS A 1 89 ? 29.650 53.488 94.534 1.00 41.26 86 CYS A C 1
ATOM 723 O O . CYS A 1 89 ? 28.994 54.404 94.033 1.00 42.14 86 CYS A O 1
ATOM 726 N N . ILE A 1 90 ? 30.678 53.703 95.333 1.00 41.20 87 ILE A N 1
ATOM 727 C CA . ILE A 1 90 ? 31.132 55.047 95.592 1.00 40.24 87 ILE A CA 1
ATOM 728 C C . ILE A 1 90 ? 32.648 55.116 95.432 1.00 45.27 87 ILE A C 1
ATOM 729 O O . ILE A 1 90 ? 33.383 54.259 95.938 1.00 43.90 87 ILE A O 1
ATOM 734 N N . PHE A 1 91 ? 33.087 56.123 94.683 1.00 40.28 88 PHE A N 1
ATOM 735 C CA . PHE A 1 91 ? 34.496 56.371 94.414 1.00 39.77 88 PHE A CA 1
ATOM 736 C C . PHE A 1 91 ? 34.854 57.742 94.961 1.00 44.87 88 PHE A C 1
ATOM 737 O O . PHE A 1 91 ? 34.702 58.761 94.276 1.00 46.52 88 PHE A O 1
ATOM 745 N N . LEU A 1 92 ? 35.305 57.771 96.206 1.00 37.91 89 LEU A N 1
ATOM 746 C CA . LEU A 1 92 ? 35.687 59.024 96.825 1.00 39.86 89 LEU A CA 1
ATOM 747 C C . LEU A 1 92 ? 37.105 59.370 96.348 1.00 44.27 89 LEU A C 1
ATOM 748 O O . LEU A 1 92 ? 38.096 59.006 96.993 1.00 37.43 89 LEU A O 1
ATOM 753 N N . ASP A 1 93 ? 37.186 60.064 95.211 1.00 40.85 90 ASP A N 1
ATOM 754 C CA . ASP A 1 93 ? 38.424 60.168 94.445 1.00 40.07 90 ASP A CA 1
ATOM 755 C C . ASP A 1 93 ? 39.172 61.493 94.640 1.00 42.64 90 ASP A C 1
ATOM 756 O O . ASP A 1 93 ? 39.593 62.148 93.685 1.00 40.58 90 ASP A O 1
ATOM 761 N N . VAL A 1 94 ? 39.331 61.878 95.896 1.00 43.08 91 VAL A N 1
ATOM 762 C CA . VAL A 1 94 ? 40.232 62.959 96.279 1.00 40.52 91 VAL A CA 1
ATOM 763 C C . VAL A 1 94 ? 41.638 62.750 95.675 1.00 41.04 91 VAL A C 1
ATOM 764 O O . VAL A 1 94 ? 42.274 63.693 95.208 1.00 42.46 91 VAL A O 1
ATOM 768 N N . CYS A 1 95 ? 42.117 61.511 95.677 1.00 38.95 92 CYS A N 1
ATOM 769 C CA . CYS A 1 95 ? 43.320 61.158 94.918 1.00 42.62 92 CYS A CA 1
ATOM 770 C C . CYS A 1 95 ? 42.975 60.123 93.867 1.00 46.17 92 CYS A C 1
ATOM 771 O O . CYS A 1 95 ? 41.836 59.619 93.822 1.00 45.47 92 CYS A O 1
ATOM 774 N N . LYS A 1 96 ? 43.971 59.790 93.046 1.00 41.66 93 LYS A N 1
ATOM 775 C CA . LYS A 1 96 ? 43.798 58.819 91.971 1.00 39.80 93 LYS A CA 1
ATOM 776 C C . LYS A 1 96 ? 43.187 57.505 92.468 1.00 41.71 93 LYS A C 1
ATOM 777 O O . LYS A 1 96 ? 43.607 56.937 93.489 1.00 40.88 93 LYS A O 1
ATOM 783 N N . ILE A 1 97 ? 42.163 57.051 91.758 1.00 41.09 94 ILE A N 1
ATOM 784 C CA . ILE A 1 97 ? 41.684 55.687 91.891 1.00 40.59 94 ILE A CA 1
ATOM 785 C C . ILE A 1 97 ? 41.966 55.039 90.551 1.00 40.69 94 ILE A C 1
ATOM 786 O O . ILE A 1 97 ? 41.279 55.301 89.552 1.00 38.45 94 ILE A O 1
ATOM 791 N N . GLU A 1 98 ? 43.016 54.230 90.528 1.00 41.92 95 GLU A N 1
ATOM 792 C CA . GLU A 1 98 ? 43.470 53.604 89.294 1.00 46.55 95 GLU A CA 1
ATOM 793 C C . GLU A 1 98 ? 43.066 52.124 89.287 1.00 48.65 95 GLU A C 1
ATOM 794 O O . GLU A 1 98 ? 43.357 51.370 90.223 1.00 45.82 95 GLU A O 1
ATOM 800 N N . ILE A 1 99 ? 42.354 51.728 88.239 1.00 48.83 96 ILE A N 1
ATOM 801 C CA . ILE A 1 99 ? 41.777 50.396 88.152 1.00 47.28 96 ILE A CA 1
ATOM 802 C C . ILE A 1 99 ? 42.168 49.751 86.825 1.00 47.34 96 ILE A C 1
ATOM 803 O O . ILE A 1 99 ? 42.067 50.385 85.771 1.00 48.43 96 ILE A O 1
ATOM 808 N N . GLY A 1 100 ? 42.641 48.505 86.884 1.00 43.85 97 GLY A N 1
ATOM 809 C CA . GLY A 1 100 ? 43.137 47.803 85.707 1.00 33.70 97 GLY A CA 1
ATOM 810 C C . GLY A 1 100 ? 42.068 47.306 84.737 1.00 45.99 97 GLY A C 1
ATOM 811 O O . GLY A 1 100 ? 40.931 47.796 84.724 1.00 46.40 97 GLY A O 1
ATOM 812 N N . ASP A 1 101 ? 42.443 46.332 83.910 1.00 44.90 98 ASP A N 1
ATOM 813 C CA . ASP A 1 101 ? 41.527 45.726 82.942 1.00 41.24 98 ASP A CA 1
ATOM 814 C C . ASP A 1 101 ? 40.738 44.575 83.582 1.00 42.66 98 ASP A C 1
ATOM 815 O O . ASP A 1 101 ? 41.246 43.870 84.462 1.00 42.55 98 ASP A O 1
ATOM 820 N N . ASN A 1 102 ? 39.497 44.387 83.137 1.00 43.30 99 ASN A N 1
ATOM 821 C CA . ASN A 1 102 ? 38.702 43.241 83.552 1.00 42.17 99 ASN A CA 1
ATOM 822 C C . ASN A 1 102 ? 38.498 43.205 85.055 1.00 43.65 99 ASN A C 1
ATOM 823 O O . ASN A 1 102 ? 38.584 42.152 85.695 1.00 46.13 99 ASN A O 1
ATOM 828 N N . VAL A 1 103 ? 38.241 44.383 85.606 1.00 38.85 100 VAL A N 1
ATOM 829 C CA . VAL A 1 103 ? 37.898 44.523 87.004 1.00 39.83 100 VAL A CA 1
ATOM 830 C C . VAL A 1 103 ? 36.384 44.657 87.155 1.00 47.32 100 VAL A C 1
ATOM 831 O O . VAL A 1 103 ? 35.723 45.363 86.379 1.00 46.63 100 VAL A O 1
ATOM 843 N N . LEU A 1 105 ? 33.242 45.189 90.118 1.00 41.06 102 LEU A N 1
ATOM 844 C CA . LEU A 1 105 ? 32.800 45.489 91.457 1.00 39.87 102 LEU A CA 1
ATOM 845 C C . LEU A 1 105 ? 31.366 45.011 91.596 1.00 42.76 102 LEU A C 1
ATOM 846 O O . LEU A 1 105 ? 30.507 45.335 90.764 1.00 39.70 102 LEU A O 1
ATOM 851 N N . ALA A 1 106 ? 31.118 44.227 92.640 1.00 39.45 103 ALA A N 1
ATOM 852 C CA . ALA A 1 106 ? 29.762 43.888 93.045 1.00 40.10 103 ALA A CA 1
ATOM 853 C C . ALA A 1 106 ? 29.085 45.166 93.578 1.00 38.86 103 ALA A C 1
ATOM 854 O O . ALA A 1 106 ? 29.712 46.222 93.601 1.00 42.51 103 ALA A O 1
ATOM 856 N N . PRO A 1 107 ? 27.803 45.080 93.984 1.00 40.03 104 PRO A N 1
ATOM 857 C CA . PRO A 1 107 ? 27.090 46.229 94.567 1.00 35.30 104 PRO A CA 1
ATOM 858 C C . PRO A 1 107 ? 27.753 46.810 95.822 1.00 39.28 104 PRO A C 1
ATOM 859 O O . PRO A 1 107 ? 28.385 46.079 96.581 1.00 42.40 104 PRO A O 1
ATOM 863 N N . ASN A 1 108 ? 27.590 48.114 96.035 1.00 36.39 105 ASN A N 1
ATOM 864 C CA . ASN A 1 108 ? 27.991 48.766 97.286 1.00 39.53 105 ASN A CA 1
ATOM 865 C C . ASN A 1 108 ? 29.472 48.693 97.639 1.00 43.82 105 ASN A C 1
ATOM 866 O O . ASN A 1 108 ? 29.839 48.746 98.815 1.00 44.74 105 ASN A O 1
ATOM 871 N N . VAL A 1 109 ? 30.319 48.569 96.625 1.00 39.34 106 VAL A N 1
ATOM 872 C CA . VAL A 1 109 ? 31.746 48.671 96.847 1.00 35.55 106 VAL A CA 1
ATOM 873 C C . VAL A 1 109 ? 32.109 50.134 97.049 1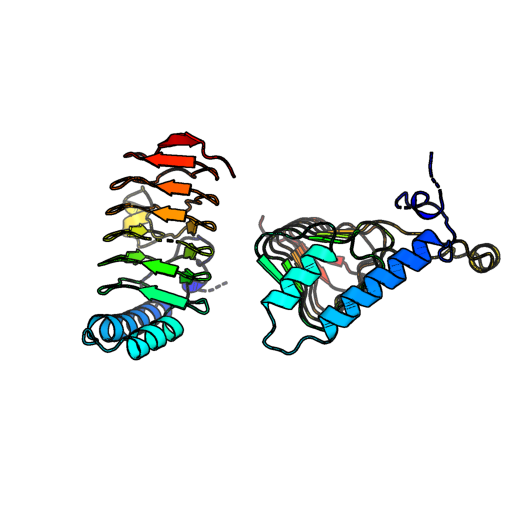.00 40.15 106 VAL A C 1
ATOM 874 O O . VAL A 1 109 ? 31.685 51.005 96.284 1.00 41.99 106 VAL A O 1
ATOM 878 N N . GLN A 1 110 ? 32.861 50.396 98.112 1.00 38.31 107 GLN A N 1
ATOM 879 C CA . GLN A 1 110 ? 33.225 51.753 98.507 1.00 37.06 107 GLN A CA 1
ATOM 880 C C . GLN A 1 110 ? 34.737 51.917 98.482 1.00 37.97 107 GLN A C 1
ATOM 881 O O . GLN A 1 110 ? 35.473 51.141 99.108 1.00 37.63 107 GLN A O 1
ATOM 887 N N . ILE A 1 111 ? 35.203 52.920 97.750 1.00 39.03 108 ILE A N 1
ATOM 888 C CA . ILE A 1 111 ? 36.633 53.185 97.651 1.00 38.44 108 ILE A CA 1
ATOM 889 C C . ILE A 1 111 ? 36.889 54.582 98.179 1.00 39.38 108 ILE A C 1
ATOM 890 O O . ILE A 1 111 ? 36.498 55.570 97.554 1.00 40.54 108 ILE A O 1
ATOM 895 N N . TYR A 1 112 ? 37.535 54.651 99.339 1.00 39.12 109 TYR A N 1
ATOM 896 C CA . TYR A 1 112 ? 37.748 55.913 100.050 1.00 36.92 109 TYR A CA 1
ATOM 897 C C . TYR A 1 112 ? 39.223 56.332 99.981 1.00 44.71 109 TYR A C 1
ATOM 898 O O . TYR A 1 112 ? 40.095 55.649 100.530 1.00 47.22 109 TYR A O 1
ATOM 907 N N . THR A 1 113 ? 39.509 57.437 99.297 1.00 43.79 110 THR A N 1
ATOM 908 C CA . THR A 1 113 ? 40.882 57.940 99.244 1.00 38.65 110 THR A CA 1
ATOM 909 C C . THR A 1 113 ? 41.122 59.086 100.232 1.00 41.76 110 THR A C 1
ATOM 910 O O . THR A 1 113 ? 42.267 59.436 100.508 1.00 46.66 110 THR A O 1
ATOM 914 N N . ALA A 1 114 ? 40.047 59.670 100.759 1.00 36.27 111 ALA A N 1
ATOM 915 C CA . ALA A 1 114 ? 40.169 60.821 101.654 1.00 40.78 111 ALA A CA 1
ATOM 916 C C . ALA A 1 114 ? 40.331 60.405 103.119 1.00 45.03 111 ALA A C 1
ATOM 917 O O . ALA A 1 114 ? 39.731 59.418 103.553 1.00 45.11 111 ALA A O 1
ATOM 919 N N . TYR A 1 115 ? 41.131 61.153 103.880 1.00 40.16 112 TYR A N 1
ATOM 920 C CA . TYR A 1 115 ? 41.201 60.952 105.334 1.00 41.01 112 TYR A CA 1
ATOM 921 C C . TYR A 1 115 ? 41.614 62.217 106.081 1.00 46.81 112 TYR A C 1
ATOM 922 O O . TYR A 1 115 ? 41.879 63.253 105.482 1.00 45.66 112 TYR A O 1
ATOM 931 N N . HIS A 1 116 ? 41.664 62.126 107.402 1.00 51.55 113 HIS A N 1
ATOM 932 C CA . HIS A 1 116 ? 41.962 63.288 108.225 1.00 45.56 113 HIS A CA 1
ATOM 933 C C . HIS A 1 116 ? 43.046 63.014 109.248 1.00 45.19 113 HIS A C 1
ATOM 934 O O . HIS A 1 116 ? 43.396 61.857 109.500 1.00 49.56 113 HIS A O 1
ATOM 941 N N . PRO A 1 117 ? 43.586 64.087 109.834 1.00 41.99 114 PRO A N 1
ATOM 942 C CA . PRO A 1 117 ? 44.520 63.955 110.954 1.00 47.39 114 PRO A CA 1
ATOM 943 C C . PRO A 1 117 ? 43.828 63.256 112.117 1.00 47.26 114 PRO A C 1
ATOM 944 O O . PRO A 1 117 ? 42.641 63.484 112.352 1.00 45.01 114 PRO A O 1
ATOM 948 N N . ILE A 1 118 ? 44.555 62.411 112.837 1.00 52.44 115 ILE A N 1
ATOM 949 C CA . ILE A 1 118 ? 44.032 61.854 114.077 1.00 53.00 115 ILE A CA 1
ATOM 950 C C . ILE A 1 118 ? 43.949 62.931 115.172 1.00 53.23 115 ILE A C 1
ATOM 951 O O . ILE A 1 118 ? 43.086 62.877 116.048 1.00 51.39 115 ILE A O 1
ATOM 956 N N . ASP A 1 119 ? 44.829 63.926 115.104 1.00 49.95 116 ASP A N 1
ATOM 957 C CA . ASP A 1 119 ? 44.805 65.011 116.079 1.00 47.01 116 ASP A CA 1
ATOM 958 C C . ASP A 1 119 ? 43.594 65.931 115.888 1.00 46.80 116 ASP A C 1
ATOM 959 O O . ASP A 1 119 ? 43.406 66.512 114.819 1.00 52.12 116 ASP A O 1
ATOM 964 N N . ALA A 1 120 ? 42.786 66.074 116.934 1.00 41.91 117 ALA A N 1
ATOM 965 C CA . ALA A 1 120 ? 41.540 66.824 116.843 1.00 45.24 117 ALA A CA 1
ATOM 966 C C . ALA A 1 120 ? 41.736 68.279 116.426 1.00 52.04 117 ALA A C 1
ATOM 967 O O . ALA A 1 120 ? 40.969 68.810 115.621 1.00 54.62 117 ALA A O 1
ATOM 969 N N . GLN A 1 121 ? 42.756 68.928 116.974 1.00 52.03 118 GLN A N 1
ATOM 970 C CA . GLN A 1 121 ? 42.951 70.342 116.701 1.00 58.08 118 GLN A CA 1
ATOM 971 C C . GLN A 1 121 ? 43.357 70.554 115.239 1.00 54.23 118 GLN A C 1
ATOM 972 O O . GLN A 1 121 ? 42.820 71.426 114.545 1.00 54.23 118 GLN A O 1
ATOM 978 N N . LEU A 1 122 ? 44.295 69.738 114.772 1.00 49.01 119 LEU A N 1
ATOM 979 C CA . LEU A 1 122 ? 44.744 69.792 113.386 1.00 47.92 119 LEU A CA 1
ATOM 980 C C . LEU A 1 122 ? 43.576 69.492 112.459 1.00 49.07 119 LEU A C 1
ATOM 981 O O . LEU A 1 122 ? 43.397 70.128 111.416 1.00 51.22 119 LEU A O 1
ATOM 986 N N . ARG A 1 123 ? 42.784 68.504 112.848 1.00 42.16 120 ARG A N 1
ATOM 987 C CA . ARG A 1 123 ? 41.655 68.097 112.042 1.00 48.15 120 ARG A CA 1
ATOM 988 C C . ARG A 1 123 ? 40.629 69.227 111.974 1.00 49.02 120 ARG A C 1
ATOM 989 O O . ARG A 1 123 ? 40.132 69.554 110.898 1.00 48.33 120 ARG A O 1
ATOM 997 N N . ASN A 1 124 ? 40.326 69.841 113.116 1.00 46.75 121 ASN A N 1
ATOM 998 C CA . ASN A 1 124 ? 39.326 70.912 113.136 1.00 46.73 121 ASN A CA 1
ATOM 999 C C . ASN A 1 124 ? 39.745 72.153 112.354 1.00 51.18 121 ASN A C 1
ATOM 1000 O O . ASN A 1 124 ? 38.900 72.926 111.916 1.00 56.95 121 ASN A O 1
ATOM 1005 N N . SER A 1 125 ? 41.045 72.350 112.178 1.00 47.40 122 SER A N 1
ATOM 1006 C CA . SER A 1 125 ? 41.515 73.466 111.369 1.00 47.07 122 SER A CA 1
ATOM 1007 C C . SER A 1 125 ? 41.134 73.295 109.898 1.00 51.62 122 SER A C 1
ATOM 1008 O O . SER A 1 125 ? 41.316 74.221 109.103 1.00 54.01 122 SER A O 1
ATOM 1011 N N . GLY A 1 126 ? 40.624 72.114 109.538 1.00 48.22 123 GLY A N 1
ATOM 1012 C CA . GLY A 1 126 ? 40.182 71.841 108.178 1.00 41.20 123 GLY A CA 1
ATOM 1013 C C . GLY A 1 126 ? 41.229 71.217 107.260 1.00 49.14 123 GLY A C 1
ATOM 1014 O O . GLY A 1 126 ? 40.961 70.936 106.091 1.00 53.76 123 GLY A O 1
ATOM 1015 N N . ILE A 1 127 ? 42.433 71.003 107.771 1.00 48.23 124 ILE A N 1
ATOM 1016 C CA . ILE A 1 127 ? 43.463 70.353 106.975 1.00 48.93 124 ILE A CA 1
ATOM 1017 C C . ILE A 1 127 ? 43.087 68.884 106.696 1.00 45.65 124 ILE A C 1
ATOM 1018 O O . ILE A 1 127 ? 42.665 68.149 107.584 1.00 46.18 124 ILE A O 1
ATOM 1023 N N . GLU A 1 128 ? 43.256 68.451 105.458 1.00 50.30 125 GLU A N 1
ATOM 1024 C CA . GLU A 1 128 ? 42.726 67.164 105.021 1.00 47.43 125 GLU A CA 1
ATOM 1025 C C . GLU A 1 128 ? 43.733 66.489 104.086 1.00 45.35 125 GLU A C 1
ATOM 1026 O O . GLU A 1 128 ? 44.593 67.168 103.524 1.00 44.71 125 GLU A O 1
ATOM 1032 N N . TYR A 1 129 ? 43.605 65.175 103.888 1.00 38.45 126 TYR A N 1
ATOM 1033 C CA . TYR A 1 129 ? 44.533 64.417 103.045 1.00 38.93 126 TYR A CA 1
ATOM 1034 C C . TYR A 1 129 ? 43.853 63.437 102.089 1.00 46.29 126 TYR A C 1
ATOM 1035 O O . TYR A 1 129 ? 42.681 63.071 102.265 1.00 47.32 126 TYR A O 1
ATOM 1044 N N . GLY A 1 130 ? 44.619 62.999 101.090 1.00 43.79 127 GLY A N 1
ATOM 1045 C CA . GLY A 1 130 ? 44.278 61.836 100.289 1.00 38.82 127 GLY A CA 1
ATOM 1046 C C . GLY A 1 130 ? 45.482 60.924 100.077 1.00 42.82 127 GLY A C 1
ATOM 1047 O O . GLY A 1 130 ? 46.630 61.370 100.167 1.00 44.33 127 GLY A O 1
ATOM 1048 N N . SER A 1 131 ? 45.222 59.642 99.827 1.00 41.04 128 SER A N 1
ATOM 1049 C CA . SER A 1 131 ? 46.233 58.727 99.293 1.00 44.18 128 SER A CA 1
ATOM 1050 C C . SER A 1 131 ? 45.595 57.856 98.229 1.00 46.47 128 SER A C 1
ATOM 1051 O O . SER A 1 131 ? 44.538 57.284 98.454 1.00 42.79 128 SER A O 1
ATOM 1054 N N . PRO A 1 132 ? 46.249 57.738 97.066 1.00 45.90 129 PRO A N 1
ATOM 1055 C CA . PRO A 1 132 ? 45.641 57.034 95.929 1.00 42.84 129 PRO A CA 1
ATOM 1056 C C . PRO A 1 132 ? 45.416 55.539 96.184 1.00 44.64 129 PRO A C 1
ATOM 1057 O O . PRO A 1 132 ? 46.040 54.932 97.060 1.00 42.74 129 PRO A O 1
ATOM 1061 N N . VAL A 1 133 ? 44.501 54.965 95.409 1.00 41.67 130 VAL A N 1
ATOM 1062 C CA . VAL A 1 133 ? 44.193 53.549 95.481 1.00 34.48 130 VAL A CA 1
ATOM 1063 C C . VAL A 1 133 ? 44.465 52.951 94.121 1.00 41.99 130 VAL A C 1
ATOM 1064 O O . VAL A 1 133 ? 44.149 53.553 93.086 1.00 44.85 130 VAL A O 1
ATOM 1068 N N . LYS A 1 134 ? 45.057 51.765 94.122 1.00 46.65 131 LYS A N 1
ATOM 1069 C CA . LYS A 1 134 ? 45.399 51.080 92.884 1.00 46.55 131 LYS A CA 1
ATOM 1070 C C . LYS A 1 134 ? 44.878 49.647 92.921 1.00 46.04 131 LYS A C 1
ATOM 1071 O O . LYS A 1 134 ? 45.193 48.874 93.836 1.00 36.56 131 LYS A O 1
ATOM 1077 N N . ILE A 1 135 ? 44.061 49.306 91.932 1.00 45.42 132 ILE A N 1
ATOM 1078 C CA . ILE A 1 135 ? 43.559 47.947 91.774 1.00 42.07 132 ILE A CA 1
ATOM 1079 C C . ILE A 1 135 ? 44.062 47.412 90.435 1.00 44.90 132 ILE A C 1
ATOM 1080 O O . ILE A 1 135 ? 43.888 48.063 89.397 1.00 46.84 132 ILE A O 1
ATOM 1085 N N . GLY A 1 136 ? 44.692 46.239 90.466 1.00 43.85 133 GLY A N 1
ATOM 1086 C CA . GLY A 1 136 ? 45.291 45.647 89.278 1.00 43.02 133 GLY A CA 1
ATOM 1087 C C . GLY A 1 136 ? 44.314 45.057 88.278 1.00 44.79 133 GLY A C 1
ATOM 1088 O O . GLY A 1 136 ? 43.109 45.285 88.374 1.00 51.16 133 GLY A O 1
ATOM 1089 N N . ASP A 1 137 ? 44.836 44.298 87.317 1.00 45.79 134 ASP A N 1
ATOM 1090 C CA . ASP A 1 137 ? 44.010 43.647 86.306 1.00 46.44 134 ASP A CA 1
ATOM 1091 C C . ASP A 1 137 ? 43.359 42.399 86.871 1.00 45.41 134 ASP A C 1
ATOM 1092 O O . ASP A 1 137 ? 43.898 41.764 87.786 1.00 43.84 134 ASP A O 1
ATOM 1097 N N . ASN A 1 138 ? 42.216 42.037 86.292 1.00 45.01 135 ASN A N 1
ATOM 1098 C CA . ASN A 1 138 ? 41.540 40.772 86.587 1.00 44.60 135 ASN A CA 1
ATOM 1099 C C . ASN A 1 138 ? 41.226 40.621 88.059 1.00 43.08 135 ASN A C 1
ATOM 1100 O O . ASN A 1 138 ? 41.574 39.620 88.681 1.00 48.46 135 ASN A O 1
ATOM 1105 N N . VAL A 1 139 ? 40.566 41.629 88.611 1.00 46.60 136 VAL A N 1
ATOM 1106 C CA . VAL A 1 139 ? 40.192 41.619 90.016 1.00 47.08 136 VAL A CA 1
ATOM 1107 C C . VAL A 1 139 ? 38.672 41.625 90.147 1.00 46.03 136 VAL A C 1
ATOM 1108 O O . VAL A 1 139 ? 37.978 42.324 89.413 1.00 48.22 136 VAL A O 1
ATOM 1112 N N . TRP A 1 140 ? 38.169 40.805 91.058 1.00 47.54 137 TRP A N 1
ATOM 1113 C CA . TRP A 1 140 ? 36.746 40.751 91.368 1.00 48.39 137 TRP A CA 1
ATOM 1114 C C . TRP A 1 140 ? 36.535 41.108 92.834 1.00 45.15 137 TRP A C 1
ATOM 1115 O O . TRP A 1 140 ? 37.036 40.421 93.732 1.00 46.09 137 TRP A O 1
ATOM 1126 N N . ILE A 1 141 ? 35.794 42.187 93.064 1.00 37.55 138 ILE A N 1
ATOM 1127 C CA . ILE A 1 141 ? 35.545 42.675 94.411 1.00 37.32 138 ILE A CA 1
ATOM 1128 C C . ILE A 1 141 ? 34.086 42.458 94.770 1.00 46.63 138 ILE A C 1
ATOM 1129 O O . ILE A 1 141 ? 33.192 42.910 94.055 1.00 46.99 138 ILE A O 1
ATOM 1134 N N . GLY A 1 142 ? 33.859 41.739 95.868 1.00 42.32 139 GLY A N 1
ATOM 1135 C CA . GLY A 1 142 ? 32.522 41.357 96.281 1.00 37.93 139 GLY A CA 1
ATOM 1136 C C . GLY A 1 142 ? 31.677 42.462 96.895 1.00 41.18 139 GLY A C 1
ATOM 1137 O O . GLY A 1 142 ? 32.157 43.564 97.161 1.00 44.90 139 GLY A O 1
ATOM 1138 N N . GLY A 1 143 ? 30.406 42.158 97.131 1.00 40.72 140 GLY A N 1
ATOM 1139 C CA . GLY A 1 143 ? 29.480 43.150 97.637 1.00 37.92 140 GLY A CA 1
ATOM 1140 C C . GLY A 1 143 ? 29.867 43.761 98.973 1.00 42.89 140 GLY A C 1
ATOM 1141 O O . GLY A 1 143 ? 30.327 43.067 99.891 1.00 42.92 140 GLY A O 1
ATOM 1142 N N . GLY A 1 144 ? 29.681 45.075 99.078 1.00 37.90 141 GLY A N 1
ATOM 1143 C CA . GLY A 1 144 ? 29.840 45.757 100.345 1.00 36.69 141 GLY A CA 1
ATOM 1144 C C . GLY A 1 144 ? 31.272 45.876 100.816 1.00 40.65 141 GLY A C 1
ATOM 1145 O O . GLY A 1 144 ? 31.506 46.177 101.984 1.00 44.78 141 GLY A O 1
ATOM 1146 N N . VAL A 1 145 ? 32.229 45.649 99.916 1.00 38.11 142 VAL A N 1
ATOM 1147 C CA . VAL A 1 145 ? 33.636 45.802 100.266 1.00 37.68 142 VAL A CA 1
ATOM 1148 C C . VAL A 1 145 ? 34.014 47.277 100.428 1.00 42.90 142 VAL A C 1
ATOM 1149 O O . VAL A 1 145 ? 33.562 48.139 99.675 1.00 45.55 142 VAL A O 1
ATOM 1153 N N . ILE A 1 146 ? 34.821 47.557 101.444 1.00 45.22 143 ILE A N 1
ATOM 1154 C CA . ILE A 1 146 ? 35.330 48.899 101.695 1.00 40.36 143 ILE A CA 1
ATOM 1155 C C . ILE A 1 146 ? 36.836 48.913 101.482 1.00 41.10 143 ILE A C 1
ATOM 1156 O O . ILE A 1 146 ? 37.561 48.099 102.058 1.00 41.39 143 ILE A O 1
ATOM 1161 N N . ILE A 1 147 ? 37.308 49.824 100.640 1.00 42.03 144 ILE A N 1
ATOM 1162 C CA . ILE A 1 147 ? 38.741 49.972 100.419 1.00 39.13 144 ILE A CA 1
ATOM 1163 C C . ILE A 1 147 ? 39.197 51.328 100.944 1.00 41.32 144 ILE A C 1
ATOM 1164 O O . ILE A 1 147 ? 38.605 52.367 100.612 1.00 45.03 144 ILE A O 1
ATOM 1169 N N . THR A 1 148 ? 40.233 51.311 101.781 1.00 36.68 145 THR A N 1
ATOM 1170 C CA . THR A 1 148 ? 40.699 52.523 102.460 1.00 39.84 145 THR A CA 1
ATOM 1171 C C . THR A 1 148 ? 41.815 53.218 101.654 1.00 41.41 145 THR A C 1
ATOM 1172 O O . THR A 1 148 ? 42.263 52.681 100.645 1.00 42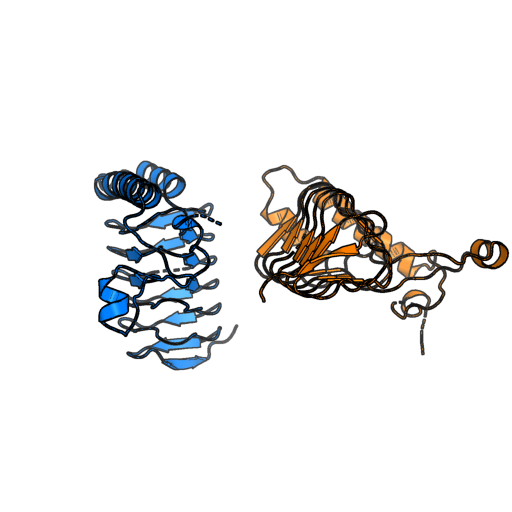.79 145 THR A O 1
ATOM 1176 N N . PRO A 1 149 ? 42.254 54.416 102.085 1.00 38.76 146 PRO A N 1
ATOM 1177 C CA . PRO A 1 149 ? 43.219 55.178 101.272 1.00 39.14 146 PRO A CA 1
ATOM 1178 C C . PRO A 1 149 ? 44.598 54.529 101.199 1.00 43.31 146 PRO A C 1
ATOM 1179 O O . PRO A 1 149 ? 45.019 53.866 102.152 1.00 47.38 146 PRO A O 1
ATOM 1183 N N . GLY A 1 150 ? 45.279 54.712 100.068 1.00 42.33 147 GLY A N 1
ATOM 1184 C CA . GLY A 1 150 ? 46.629 54.213 99.884 1.00 39.09 147 GLY A CA 1
ATOM 1185 C C . GLY A 1 150 ? 46.768 52.719 99.637 1.00 44.01 147 GLY A C 1
ATOM 1186 O O . GLY A 1 150 ? 47.882 52.216 99.539 1.00 49.14 147 GLY A O 1
ATOM 1187 N N . ILE A 1 151 ? 45.654 51.999 99.541 1.00 44.13 148 ILE A N 1
ATOM 1188 C CA . ILE A 1 151 ? 45.711 50.554 99.319 1.00 37.71 148 ILE A CA 1
ATOM 1189 C C . ILE A 1 151 ? 46.059 50.209 97.860 1.00 40.37 148 ILE A C 1
ATOM 1190 O O . ILE A 1 151 ? 45.574 50.846 96.911 1.00 41.57 148 ILE A O 1
ATOM 1195 N N . THR A 1 152 ? 46.901 49.198 97.668 1.00 42.99 149 THR A N 1
ATOM 1196 C CA . THR A 1 152 ? 46.968 48.587 96.353 1.00 41.62 149 THR A CA 1
ATOM 1197 C C . THR A 1 152 ? 46.611 47.096 96.393 1.00 43.03 149 THR A C 1
ATOM 1198 O O . THR A 1 152 ? 46.996 46.362 97.307 1.00 44.22 149 THR A O 1
ATOM 1202 N N . ILE A 1 153 ? 45.837 46.680 95.396 1.00 42.32 150 ILE A N 1
ATOM 1203 C CA . ILE A 1 153 ? 45.394 45.304 95.253 1.00 42.01 150 ILE A CA 1
ATOM 1204 C C . ILE A 1 153 ? 46.022 44.772 93.981 1.00 46.17 150 ILE A C 1
ATOM 1205 O O . ILE A 1 153 ? 45.888 45.391 92.919 1.00 47.49 150 ILE A O 1
ATOM 1210 N N . GLY A 1 154 ? 46.727 43.646 94.093 1.00 47.05 151 GLY A N 1
ATOM 1211 C CA . GLY A 1 154 ? 47.458 43.088 92.970 1.00 45.75 151 GLY A CA 1
ATOM 1212 C C . GLY A 1 154 ? 46.570 42.473 91.903 1.00 48.78 151 GLY A C 1
ATOM 1213 O O . GLY A 1 154 ? 45.365 42.318 92.106 1.00 50.63 151 GLY A O 1
ATOM 1214 N N . ASP A 1 155 ? 47.173 42.133 90.766 1.00 46.91 152 ASP A N 1
ATOM 1215 C CA . ASP A 1 155 ? 46.495 41.405 89.697 1.00 47.16 152 ASP A CA 1
ATOM 1216 C C . ASP A 1 155 ? 45.885 40.106 90.199 1.00 45.70 152 ASP A C 1
ATOM 1217 O O . ASP A 1 155 ? 46.376 39.505 91.157 1.00 45.22 152 ASP A O 1
ATOM 1222 N N . ASN A 1 156 ? 44.816 39.666 89.544 1.00 43.18 153 ASN A N 1
ATOM 1223 C CA . ASN A 1 156 ? 44.326 38.313 89.765 1.00 47.37 153 ASN A CA 1
ATOM 1224 C C . ASN A 1 156 ? 43.917 38.084 91.228 1.00 47.81 153 ASN A C 1
ATOM 1225 O O . ASN A 1 156 ? 44.240 37.066 91.844 1.00 49.64 153 ASN A O 1
ATOM 1230 N N . VAL A 1 157 ? 43.196 39.048 91.780 1.00 42.12 154 VAL A N 1
ATOM 1231 C CA . VAL A 1 157 ? 42.726 38.938 93.147 1.00 45.97 154 VAL A CA 1
ATOM 1232 C C . VAL A 1 157 ? 41.193 38.860 93.224 1.00 46.47 154 VAL A C 1
ATOM 1233 O O . VAL A 1 157 ? 40.484 39.470 92.423 1.00 42.77 154 VAL A O 1
ATOM 1237 N N . VAL A 1 158 ? 40.693 38.091 94.185 1.00 42.52 155 VAL A N 1
ATOM 1238 C CA . VAL A 1 158 ? 39.280 38.074 94.504 1.00 43.07 155 VAL A CA 1
ATOM 1239 C C . VAL A 1 158 ? 39.121 38.528 95.960 1.00 46.57 155 VAL A C 1
ATOM 1240 O O . VAL A 1 158 ? 39.736 37.957 96.865 1.00 44.22 155 VAL A O 1
ATOM 1244 N N . ILE A 1 159 ? 38.325 39.571 96.181 1.00 45.45 156 ILE A N 1
ATOM 1245 C CA . ILE A 1 159 ? 38.015 40.026 97.538 1.00 41.68 156 ILE A CA 1
ATOM 1246 C C . ILE A 1 159 ? 36.610 39.575 97.943 1.00 44.03 156 ILE A C 1
ATOM 1247 O O . ILE A 1 159 ? 35.628 39.858 97.248 1.00 49.30 156 ILE A O 1
ATOM 1252 N N . GLY A 1 160 ? 36.514 38.868 99.062 1.00 40.69 157 GLY A N 1
ATOM 1253 C CA . GLY A 1 160 ? 35.231 38.395 99.554 1.00 34.40 157 GLY A CA 1
ATOM 1254 C C . GLY A 1 160 ? 34.300 39.522 99.969 1.00 37.20 157 GLY A C 1
ATOM 1255 O O . GLY A 1 160 ? 34.753 40.588 100.385 1.00 42.28 157 GLY A O 1
ATOM 1256 N N . ALA A 1 161 ? 32.994 39.284 99.847 1.00 43.48 158 ALA A N 1
ATOM 1257 C CA . ALA A 1 161 ? 31.960 40.214 100.329 1.00 41.37 158 ALA A CA 1
ATOM 1258 C C . ALA A 1 161 ? 32.251 40.750 101.725 1.00 40.09 158 ALA A C 1
ATOM 1259 O O . ALA A 1 161 ? 32.670 40.002 102.603 1.00 39.20 158 ALA A O 1
ATOM 1261 N N . GLY A 1 162 ? 32.013 42.043 101.924 1.00 39.30 159 GLY A N 1
ATOM 1262 C CA . GLY A 1 162 ? 32.062 42.624 103.254 1.00 34.92 159 GLY A CA 1
ATOM 1263 C C . GLY A 1 162 ? 33.452 42.847 103.821 1.00 36.69 159 GLY A C 1
ATOM 1264 O O . GLY A 1 162 ? 33.585 43.226 104.977 1.00 43.61 159 GLY A O 1
ATOM 1265 N N . SER A 1 163 ? 34.488 42.610 103.021 1.00 43.58 160 SER A N 1
ATOM 1266 C CA . SER A 1 163 ? 35.859 42.845 103.473 1.00 42.42 160 SER A CA 1
ATOM 1267 C C . SER A 1 163 ? 36.121 44.327 103.689 1.00 43.13 160 SER A C 1
ATOM 1268 O O . SER A 1 163 ? 35.597 45.188 102.963 1.00 41.93 160 SER A O 1
ATOM 1271 N N . VAL A 1 164 ? 36.944 44.618 104.687 1.00 37.61 161 VAL A N 1
ATOM 1272 C CA . VAL A 1 164 ? 37.481 45.956 104.859 1.00 34.44 161 VAL A CA 1
ATOM 1273 C C . VAL A 1 164 ? 38.984 45.910 104.627 1.00 40.45 161 VAL A C 1
ATOM 1274 O O . VAL A 1 164 ? 39.734 45.360 105.429 1.00 45.75 161 VAL A O 1
ATOM 1278 N N . VAL A 1 165 ? 39.416 46.479 103.510 1.00 39.46 162 VAL A N 1
ATOM 1279 C CA . VAL A 1 165 ? 40.798 46.350 103.064 1.00 38.90 162 VAL A CA 1
ATOM 1280 C C . VAL A 1 165 ? 41.671 47.457 103.627 1.00 41.55 162 VAL A C 1
ATOM 1281 O O . VAL A 1 165 ? 41.619 48.605 103.157 1.00 43.17 162 VAL A O 1
ATOM 1285 N N . THR A 1 166 ? 42.477 47.102 104.629 1.00 43.33 163 THR A N 1
ATOM 1286 C CA . THR A 1 166 ? 43.274 48.077 105.378 1.00 44.88 163 THR A CA 1
ATOM 1287 C C . THR A 1 166 ? 44.746 47.928 105.075 1.00 50.21 163 THR A C 1
ATOM 1288 O O . THR A 1 166 ? 45.548 48.788 105.431 1.00 52.79 163 THR A O 1
ATOM 1292 N N . LYS A 1 167 ? 45.083 46.824 104.414 1.00 49.58 164 LYS A N 1
ATOM 1293 C CA . LYS A 1 167 ? 46.453 46.493 104.040 1.00 48.76 164 LYS A CA 1
ATOM 1294 C C . LYS A 1 167 ? 46.479 46.077 102.569 1.00 47.52 164 LYS A C 1
ATOM 1295 O O . LYS A 1 167 ? 45.489 45.576 102.037 1.00 52.33 164 LYS A O 1
ATOM 1301 N N . ASP A 1 168 ? 47.613 46.279 101.917 1.00 39.92 165 ASP A N 1
ATOM 1302 C CA . ASP A 1 168 ? 47.785 45.869 100.525 1.00 41.05 165 ASP A CA 1
ATOM 1303 C C . ASP A 1 168 ? 47.510 44.370 100.330 1.00 44.42 165 ASP A C 1
ATOM 1304 O O . ASP A 1 168 ? 47.770 43.551 101.211 1.00 42.98 165 ASP A O 1
ATOM 1309 N N . ILE A 1 169 ? 46.960 44.008 99.180 1.00 44.14 166 ILE A N 1
ATOM 1310 C CA . ILE A 1 169 ? 46.716 42.599 98.901 1.00 43.33 166 ILE A CA 1
ATOM 1311 C C . ILE A 1 169 ? 47.616 42.165 97.748 1.00 46.09 166 ILE A C 1
ATOM 1312 O O . ILE A 1 169 ? 47.569 42.750 96.660 1.00 48.32 166 ILE A O 1
ATOM 1317 N N . PRO A 1 170 ? 48.447 41.140 97.987 1.00 45.01 167 PRO A N 1
ATOM 1318 C CA . PRO A 1 170 ? 49.354 40.643 96.942 1.00 44.00 167 PRO A CA 1
ATOM 1319 C C . PRO A 1 170 ? 48.561 39.937 95.841 1.00 44.65 167 PRO A C 1
ATOM 1320 O O . PRO A 1 170 ? 47.488 39.407 96.127 1.00 44.90 167 PRO A O 1
ATOM 1324 N N . PRO A 1 171 ? 49.080 39.939 94.602 1.00 45.21 168 PRO A N 1
ATOM 1325 C CA . PRO A 1 171 ? 48.435 39.315 93.441 1.00 46.84 168 PRO A CA 1
ATOM 1326 C C . PRO A 1 171 ? 48.217 37.811 93.609 1.00 53.60 168 PRO A C 1
ATOM 1327 O O . PRO A 1 171 ? 48.863 37.168 94.453 1.00 49.46 168 PRO A O 1
ATOM 1331 N N . ASN A 1 172 ? 47.295 37.273 92.809 1.00 50.48 169 ASN A N 1
ATOM 1332 C CA . ASN A 1 172 ? 47.020 35.840 92.771 1.00 49.29 169 ASN A CA 1
ATOM 1333 C C . ASN A 1 172 ? 46.556 35.296 94.108 1.00 49.55 169 ASN A C 1
ATOM 1334 O O . ASN A 1 172 ? 47.019 34.246 94.544 1.00 53.65 169 ASN A O 1
ATOM 1339 N N . THR A 1 173 ? 45.644 36.005 94.763 1.00 49.19 170 THR A N 1
ATOM 1340 C CA . THR A 1 173 ? 45.098 35.521 96.025 1.00 50.34 170 THR A CA 1
ATOM 1341 C C . THR A 1 173 ? 43.611 35.802 96.167 1.00 48.25 170 THR A C 1
ATOM 1342 O O . THR A 1 173 ? 43.059 36.683 95.507 1.00 46.34 170 THR A O 1
ATOM 1346 N N . VAL A 1 174 ? 42.975 35.030 97.038 1.00 48.24 171 VAL A N 1
ATOM 1347 C CA . VAL A 1 174 ? 41.636 35.311 97.517 1.00 39.77 171 VAL A CA 1
ATOM 1348 C C . VAL A 1 174 ? 41.796 35.855 98.922 1.00 49.12 171 VAL A C 1
ATOM 1349 O O . VAL A 1 174 ? 42.468 35.239 99.746 1.00 53.91 171 VAL A O 1
ATOM 1353 N N . ALA A 1 175 ? 41.188 37.003 99.202 1.00 50.93 172 ALA A N 1
ATOM 1354 C CA . ALA A 1 175 ? 41.265 37.593 100.536 1.00 43.88 172 ALA A CA 1
ATOM 1355 C C . ALA A 1 175 ? 39.885 38.041 101.027 1.00 47.70 172 ALA A C 1
ATOM 1356 O O . ALA A 1 175 ? 39.094 38.595 100.261 1.00 51.90 172 ALA A O 1
ATOM 1358 N N . VAL A 1 176 ? 39.595 37.792 102.301 1.00 44.61 173 VAL A N 1
ATOM 1359 C CA . VAL A 1 176 ? 38.321 38.193 102.895 1.00 49.17 173 VAL A CA 1
ATOM 1360 C C . VAL A 1 176 ? 38.547 38.699 104.304 1.00 47.84 173 VAL A C 1
ATOM 1361 O O . VAL A 1 176 ? 39.601 38.455 104.895 1.00 41.28 173 VAL A O 1
ATOM 1365 N N . GLY A 1 177 ? 37.545 39.391 104.842 1.00 43.01 174 GLY A N 1
ATOM 1366 C CA . GLY A 1 177 ? 37.501 39.692 106.259 1.00 36.10 174 GLY A CA 1
ATOM 1367 C C . GLY A 1 177 ? 37.590 41.159 106.604 1.00 42.73 174 GLY A C 1
ATOM 1368 O O . GLY A 1 177 ? 37.855 41.999 105.741 1.00 43.87 174 GLY A O 1
ATOM 1369 N N . ASN A 1 178 ? 37.339 41.449 107.878 1.00 43.57 175 ASN A N 1
ATOM 1370 C CA . ASN A 1 178 ? 37.541 42.766 108.465 1.00 45.31 175 ASN A CA 1
ATOM 1371 C C . ASN A 1 178 ? 38.433 42.582 109.688 1.00 50.49 175 ASN A C 1
ATOM 1372 O O . ASN A 1 178 ? 37.970 42.123 110.727 1.00 55.81 175 ASN A O 1
ATOM 1377 N N . PRO A 1 179 ? 39.726 42.912 109.566 1.00 51.83 176 PRO A N 1
ATOM 1378 C CA . PRO A 1 179 ? 40.381 43.432 108.356 1.00 49.11 176 PRO A CA 1
ATOM 1379 C C . PRO A 1 179 ? 40.612 42.344 107.306 1.00 41.55 176 PRO A C 1
ATOM 1380 O O . PRO A 1 179 ? 40.643 41.159 107.636 1.00 44.39 176 PRO A O 1
ATOM 1384 N N . CYS A 1 180 ? 40.791 42.751 106.055 1.00 42.44 177 CYS A N 1
ATOM 1385 C CA . CYS A 1 180 ? 40.912 41.802 104.952 1.00 41.79 177 CYS A CA 1
ATOM 1386 C C . CYS A 1 180 ? 42.267 41.070 104.931 1.00 43.95 177 CYS A C 1
ATOM 1387 O O . CYS A 1 180 ? 43.324 41.695 104.832 1.00 51.43 177 CYS A O 1
ATOM 1390 N N . ARG A 1 181 ? 42.225 39.742 105.017 1.00 47.08 178 ARG A N 1
ATOM 1391 C CA . ARG A 1 181 ? 43.436 38.914 105.015 1.00 54.16 178 ARG A CA 1
ATOM 1392 C C . ARG A 1 181 ? 43.396 37.916 103.855 1.00 51.47 178 ARG A C 1
ATOM 1393 O O . ARG A 1 181 ? 42.330 37.408 103.520 1.00 50.76 178 ARG A O 1
ATOM 1401 N N . VAL A 1 182 ? 44.547 37.641 103.240 1.00 46.11 179 VAL A N 1
ATOM 1402 C CA . VAL A 1 182 ? 44.653 36.539 102.279 1.00 42.23 179 VAL A CA 1
ATOM 1403 C C . VAL A 1 182 ? 44.276 35.194 102.932 1.00 49.66 179 VAL A C 1
ATOM 1404 O O . VAL A 1 182 ? 44.675 34.913 104.061 1.00 56.85 179 VAL A O 1
ATOM 1408 N N . ILE A 1 183 ? 43.499 34.366 102.240 1.00 46.54 180 ILE A N 1
ATOM 1409 C CA . ILE A 1 183 ? 43.125 33.059 102.790 1.00 44.85 180 ILE A CA 1
ATOM 1410 C C . ILE A 1 183 ? 43.533 31.886 101.893 1.00 51.14 180 ILE A C 1
ATOM 1411 O O . ILE A 1 183 ? 43.523 30.732 102.326 1.00 55.90 180 ILE A O 1
ATOM 1416 N N . LYS A 1 184 ? 43.900 32.184 100.652 1.00 44.86 181 LYS A N 1
ATOM 1417 C CA . LYS A 1 184 ? 44.176 31.151 99.669 1.00 49.56 181 LYS A CA 1
ATOM 1418 C C . LYS A 1 184 ? 44.996 31.763 98.543 1.00 52.36 181 LYS A C 1
ATOM 1419 O O . LYS A 1 184 ? 44.842 32.950 98.243 1.00 54.99 181 LYS A O 1
ATOM 1425 N N . LYS A 1 185 ? 45.883 30.973 97.937 1.00 58.91 182 LYS A N 1
ATOM 1426 C CA . LYS A 1 185 ? 46.605 31.410 96.739 1.00 58.49 182 LYS A CA 1
ATOM 1427 C C . LYS A 1 185 ? 45.931 30.839 95.503 1.00 65.07 182 LYS A C 1
ATOM 1428 O O . LYS A 1 185 ? 45.324 29.772 95.570 1.00 75.38 182 LYS A O 1
ATOM 1434 N N . ILE A 1 186 ? 46.012 31.557 94.388 1.00 65.18 183 ILE A N 1
ATOM 1435 C CA . ILE A 1 186 ? 45.478 31.071 93.119 1.00 74.37 183 ILE A CA 1
ATOM 1436 C C . ILE A 1 186 ? 46.604 30.908 92.105 1.00 78.02 183 ILE A C 1
ATOM 1437 O O . ILE A 1 186 ? 47.581 31.658 92.134 1.00 71.36 183 ILE A O 1
ATOM 1442 N N . GLU A 1 187 ? 46.461 29.950 91.193 1.00 88.54 184 GLU A N 1
ATOM 1443 C CA . GLU A 1 187 ? 47.401 29.833 90.083 1.00 92.63 184 GLU A CA 1
ATOM 1444 C C . GLU A 1 187 ? 47.295 31.049 89.170 1.00 94.39 184 GLU A C 1
ATOM 1445 O O . GLU A 1 187 ? 46.221 31.633 89.023 1.00 90.65 184 GLU A O 1
ATOM 1451 N N . GLU A 1 188 ? 48.409 31.430 88.554 1.00 98.42 185 GLU A N 1
ATOM 1452 C CA . GLU A 1 188 ? 48.393 32.528 87.595 1.00 99.25 185 GLU A CA 1
ATOM 1453 C C . GLU A 1 188 ? 47.816 32.064 86.263 1.00 93.54 185 GLU A C 1
ATOM 1454 O O . GLU A 1 188 ? 47.218 32.852 85.533 1.00 89.97 185 GLU A O 1
ATOM 1460 N N . ASN B 1 2 ? 84.941 36.361 79.586 1.00 93.47 -1 ASN B N 1
ATOM 1461 C CA . ASN B 1 2 ? 85.120 35.429 78.474 1.00 94.21 -1 ASN B CA 1
ATOM 1462 C C . ASN B 1 2 ? 84.188 35.710 77.282 1.00 82.95 -1 ASN B C 1
ATOM 1463 O O . ASN B 1 2 ? 83.414 34.843 76.846 1.00 72.79 -1 ASN B O 1
ATOM 1468 N N . ALA B 1 3 ? 84.277 36.929 76.759 1.00 75.73 0 ALA B N 1
ATOM 1469 C CA . ALA B 1 3 ? 83.424 37.364 75.656 1.00 67.91 0 ALA B CA 1
ATOM 1470 C C . ALA B 1 3 ? 84.072 37.017 74.317 1.00 59.97 0 ALA B C 1
ATOM 1471 O O . ALA B 1 3 ? 84.970 37.725 73.850 1.00 64.84 0 ALA B O 1
ATOM 1481 N N . THR B 1 5 ? 82.264 35.867 71.164 1.00 41.23 2 THR B N 1
ATOM 1482 C CA . THR B 1 5 ? 81.537 36.349 69.990 1.00 43.03 2 THR B CA 1
ATOM 1483 C C . THR B 1 5 ? 81.502 37.879 69.977 1.00 46.45 2 THR B C 1
ATOM 1484 O O . THR B 1 5 ? 81.683 38.529 71.011 1.00 48.23 2 THR B O 1
ATOM 1488 N N . GLU B 1 6 ? 81.259 38.452 68.805 1.00 42.45 3 GLU B N 1
ATOM 1489 C CA . GLU B 1 6 ? 81.156 39.898 68.697 1.00 42.39 3 GLU B CA 1
ATOM 1490 C C . GLU B 1 6 ? 80.012 40.431 69.556 1.00 42.63 3 GLU B C 1
ATOM 1491 O O . GLU B 1 6 ? 80.156 41.457 70.198 1.00 44.03 3 GLU B O 1
ATOM 1497 N N . LYS B 1 7 ? 78.899 39.711 69.601 1.00 42.67 4 LYS B N 1
ATOM 1498 C CA . LYS B 1 7 ? 77.792 40.102 70.457 1.00 43.97 4 LYS B CA 1
ATOM 1499 C C . LYS B 1 7 ? 78.180 40.159 71.942 1.00 49.21 4 LYS B C 1
ATOM 1500 O O . LYS B 1 7 ? 77.903 41.150 72.627 1.00 47.02 4 LYS B O 1
ATOM 1506 N N . GLU B 1 8 ? 78.795 39.091 72.445 1.00 44.94 5 GLU B N 1
ATOM 1507 C CA . GLU B 1 8 ? 79.247 39.076 73.834 1.00 39.79 5 GLU B CA 1
ATOM 1508 C C . GLU B 1 8 ? 80.170 40.270 74.096 1.00 42.88 5 GLU B C 1
ATOM 1509 O O . GLU B 1 8 ? 80.076 40.915 75.135 1.00 47.45 5 GLU B O 1
ATOM 1515 N N . LYS B 1 9 ? 81.061 40.565 73.152 1.00 39.12 6 LYS B N 1
ATOM 1516 C CA . LYS B 1 9 ? 81.957 41.707 73.305 1.00 44.79 6 LYS B CA 1
ATOM 1517 C C . LYS B 1 9 ? 81.176 43.025 73.372 1.00 46.27 6 LYS B C 1
ATOM 1518 O O . LYS B 1 9 ? 81.443 43.881 74.216 1.00 50.70 6 LYS B O 1
ATOM 1532 N N . LEU B 1 11 ? 77.891 43.555 74.202 1.00 39.72 8 LEU B N 1
ATOM 1533 C CA . LEU B 1 11 ? 77.170 43.648 75.469 1.00 44.10 8 LEU B CA 1
ATOM 1534 C C . LEU B 1 11 ? 78.064 43.975 76.677 1.00 46.79 8 LEU B C 1
ATOM 1535 O O . LEU B 1 11 ? 77.626 44.654 77.600 1.00 48.43 8 LEU B O 1
ATOM 1540 N N . SER B 1 12 ? 79.310 43.504 76.647 1.00 43.97 9 SER B N 1
ATOM 1541 C CA . SER B 1 12 ? 80.281 43.673 77.741 1.00 42.75 9 SER B CA 1
ATOM 1542 C C . SER B 1 12 ? 80.987 45.021 77.753 1.00 42.74 9 SER B C 1
ATOM 1543 O O . SER B 1 12 ? 81.778 45.284 78.648 1.00 43.55 9 SER B O 1
ATOM 1546 N N . GLY B 1 13 ? 80.764 45.848 76.738 1.00 42.00 10 GLY B N 1
ATOM 1547 C CA . GLY B 1 13 ? 81.432 47.135 76.677 1.00 43.29 10 GLY B CA 1
ATOM 1548 C C . GLY B 1 13 ? 82.822 47.063 76.064 1.00 49.63 10 GLY B C 1
ATOM 1549 O O . GLY B 1 13 ? 83.605 48.014 76.174 1.00 44.73 10 GLY B O 1
ATOM 1550 N N . LYS B 1 14 ? 83.130 45.947 75.404 1.00 49.82 11 LYS B N 1
ATOM 1551 C CA . LYS B 1 14 ? 84.430 45.789 74.751 1.00 49.81 11 LYS B CA 1
ATOM 1552 C C . LYS B 1 14 ? 84.320 46.107 73.267 1.00 44.63 11 LYS B C 1
ATOM 1553 O O . LYS B 1 14 ? 83.218 46.207 72.714 1.00 42.03 11 LYS B O 1
ATOM 1559 N N . GLY B 1 15 ? 85.470 46.278 72.630 1.00 36.24 12 GLY B N 1
ATOM 1560 C CA . GLY B 1 15 ? 85.519 46.500 71.198 1.00 38.14 12 GLY B CA 1
ATOM 1561 C C . GLY B 1 15 ? 84.935 45.321 70.440 1.00 44.22 12 GLY B C 1
ATOM 1562 O O . GLY B 1 15 ? 85.119 44.167 70.832 1.00 42.73 12 GLY B O 1
ATOM 1563 N N . TYR B 1 16 ? 84.219 45.611 69.361 1.00 41.23 13 TYR B N 1
ATOM 1564 C CA . TYR B 1 16 ? 83.592 44.566 68.579 1.00 39.91 13 TYR B CA 1
ATOM 1565 C C . TYR B 1 16 ? 83.374 45.071 67.155 1.00 42.32 13 TYR B C 1
ATOM 1566 O O . TYR B 1 16 ? 83.456 46.274 66.909 1.00 40.32 13 TYR B O 1
ATOM 1575 N N . TYR B 1 17 ? 83.140 44.151 66.219 1.00 41.55 14 TYR B N 1
ATOM 1576 C CA A TYR B 1 17 ? 82.790 44.526 64.851 0.48 39.93 14 TYR B CA 1
ATOM 1577 C CA B TYR B 1 17 ? 82.781 44.519 64.851 0.52 39.98 14 TYR B CA 1
ATOM 1578 C C . TYR B 1 17 ? 81.280 44.375 64.628 1.00 38.45 14 TYR B C 1
ATOM 1579 O O . TYR B 1 17 ? 80.711 43.288 64.801 1.00 39.52 14 TYR B O 1
ATOM 1596 N N . ALA B 1 18 ? 80.637 45.470 64.251 1.00 34.66 15 ALA B N 1
ATOM 1597 C CA . ALA B 1 18 ? 79.179 45.515 64.178 1.00 39.28 15 ALA B CA 1
ATOM 1598 C C . ALA B 1 18 ? 78.589 44.839 62.943 1.00 42.77 15 ALA B C 1
ATOM 1599 O O . ALA B 1 18 ? 77.382 44.640 62.864 1.00 46.17 15 ALA B O 1
ATOM 1601 N N . ASN B 1 19 ? 79.421 44.485 61.973 1.00 43.25 16 ASN B N 1
ATOM 1602 C CA . ASN B 1 19 ? 78.885 43.802 60.810 1.00 49.42 16 ASN B CA 1
ATOM 1603 C C . ASN B 1 19 ? 78.967 42.286 60.903 1.00 45.77 16 ASN B C 1
ATOM 1604 O O . ASN B 1 19 ? 78.721 41.577 59.926 1.00 45.77 16 ASN B O 1
ATOM 1609 N N . ASP B 1 20 ? 79.298 41.802 62.096 1.00 44.38 17 ASP B N 1
ATOM 1610 C CA . ASP B 1 20 ? 79.121 40.390 62.443 1.00 45.40 17 ASP B CA 1
ATOM 1611 C C . ASP B 1 20 ? 77.741 39.907 61.984 1.00 45.48 17 ASP B C 1
ATOM 1612 O O . ASP B 1 20 ? 76.745 40.632 62.123 1.00 47.98 17 ASP B O 1
ATOM 1617 N N . GLU B 1 21 ? 77.682 38.685 61.458 1.00 43.99 18 GLU B N 1
ATOM 1618 C CA . GLU B 1 21 ? 76.438 38.125 60.914 1.00 47.92 18 GLU B CA 1
ATOM 1619 C C . GLU B 1 21 ? 75.262 38.163 61.890 1.00 48.02 18 GLU B C 1
ATOM 1620 O O . GLU B 1 21 ? 74.177 38.661 61.561 1.00 44.71 18 GLU B O 1
ATOM 1626 N N . LEU B 1 22 ? 75.470 37.613 63.083 1.00 41.74 19 LEU B N 1
ATOM 1627 C CA . LEU B 1 22 ? 74.399 37.551 64.066 1.00 39.43 19 LEU B CA 1
ATOM 1628 C C . LEU B 1 22 ? 73.890 38.958 64.428 1.00 38.28 19 LEU B C 1
ATOM 1629 O O . LEU B 1 22 ? 72.682 39.187 64.538 1.00 43.28 19 LEU B O 1
ATOM 1634 N N . LEU B 1 23 ? 74.808 39.903 64.601 1.00 36.34 20 LEU B N 1
ATOM 1635 C CA . LEU B 1 23 ? 74.416 41.271 64.954 1.00 40.83 20 LEU B CA 1
ATOM 1636 C C . LEU B 1 23 ? 73.629 41.920 63.830 1.00 44.38 20 LEU B C 1
ATOM 1637 O O . LEU B 1 23 ? 72.613 42.585 64.079 1.00 43.91 20 LEU B O 1
ATOM 1642 N N . VAL B 1 24 ? 74.089 41.719 62.595 1.00 39.53 21 VAL B N 1
ATOM 1643 C CA . VAL B 1 24 ? 73.386 42.268 61.443 1.00 39.38 21 VAL B CA 1
ATOM 1644 C C . VAL B 1 24 ? 71.960 41.713 61.364 1.00 44.11 21 VAL B C 1
ATOM 1645 O O . VAL B 1 24 ? 71.006 42.461 61.134 1.00 44.36 21 VAL B O 1
ATOM 1649 N N . LYS B 1 25 ? 71.811 40.409 61.593 1.00 40.68 22 LYS B N 1
ATOM 1650 C CA . LYS B 1 25 ? 70.487 39.786 61.586 1.00 39.30 22 LYS B CA 1
ATOM 1651 C C . LYS B 1 25 ? 69.591 40.311 62.711 1.00 45.53 22 LYS B C 1
ATOM 1652 O O . LYS B 1 25 ? 68.401 40.536 62.496 1.00 51.26 22 LYS B O 1
ATOM 1658 N N . GLU B 1 26 ? 70.156 40.532 63.897 1.00 40.36 23 GLU B N 1
ATOM 1659 C CA . GLU B 1 26 ? 69.366 41.073 64.996 1.00 40.23 23 GLU B CA 1
ATOM 1660 C C . GLU B 1 26 ? 68.930 42.512 64.739 1.00 41.50 23 GLU B C 1
ATOM 1661 O O . GLU B 1 26 ? 67.823 42.909 65.115 1.00 38.99 23 GLU B O 1
ATOM 1667 N N . ARG B 1 27 ? 69.788 43.300 64.100 1.00 41.35 24 ARG B N 1
ATOM 1668 C CA . ARG B 1 27 ? 69.405 44.679 63.804 1.00 40.74 24 ARG B CA 1
ATOM 1669 C C . ARG B 1 27 ? 68.309 44.696 62.739 1.00 40.41 24 ARG B C 1
ATOM 1670 O O . ARG B 1 27 ? 67.376 45.500 62.801 1.00 41.58 24 ARG B O 1
ATOM 1678 N N . GLU B 1 28 ? 68.398 43.765 61.798 1.00 43.96 25 GLU B N 1
ATOM 1679 C CA . GLU B 1 28 ? 67.384 43.628 60.765 1.00 44.70 25 GLU B CA 1
ATOM 1680 C C . GLU B 1 28 ? 66.002 43.263 61.352 1.00 46.26 25 GLU B C 1
ATOM 1681 O O . GLU B 1 28 ? 64.974 43.834 60.976 1.00 45.76 25 GLU B O 1
ATOM 1687 N N . TYR B 1 29 ? 65.985 42.326 62.291 1.00 40.86 26 TYR B N 1
ATOM 1688 C CA . TYR B 1 29 ? 64.753 41.961 62.995 1.00 38.82 26 TYR B CA 1
ATOM 1689 C C . TYR B 1 29 ? 64.180 43.144 63.782 1.00 41.10 26 TYR B C 1
ATOM 1690 O O . TYR B 1 29 ? 62.989 43.436 63.720 1.00 49.14 26 TYR B O 1
ATOM 1699 N N . CYS B 1 30 ? 65.037 43.829 64.525 1.00 40.00 27 CYS B N 1
ATOM 1700 C CA . CYS B 1 30 ? 64.635 45.041 65.205 1.00 38.07 27 CYS B CA 1
ATOM 1701 C C . CYS B 1 30 ? 64.016 46.071 64.245 1.00 41.42 27 CYS B C 1
ATOM 1702 O O . CYS B 1 30 ? 62.980 46.673 64.563 1.00 35.46 27 CYS B O 1
ATOM 1705 N N . LYS B 1 31 ? 64.640 46.275 63.082 1.00 40.13 28 LYS B N 1
ATOM 1706 C CA . LYS B 1 31 ? 64.106 47.232 62.107 1.00 46.62 28 LYS B CA 1
ATOM 1707 C C . LYS B 1 31 ? 62.736 46.801 61.545 1.00 47.19 28 LYS B C 1
ATOM 1708 O O . LYS B 1 31 ? 61.863 47.640 61.301 1.00 46.87 28 LYS B O 1
ATOM 1714 N N . LYS B 1 32 ? 62.547 45.499 61.354 1.00 42.38 29 LYS B N 1
ATOM 1715 C CA . LYS B 1 32 ? 61.230 44.970 61.003 1.00 43.20 29 LYS B CA 1
ATOM 1716 C C . LYS B 1 32 ? 60.162 45.400 62.032 1.00 46.76 29 LYS B C 1
ATOM 1717 O O . LYS B 1 32 ? 59.136 45.984 61.669 1.00 47.12 29 LYS B O 1
ATOM 1723 N N . LEU B 1 33 ? 60.398 45.106 63.312 1.00 44.47 30 LEU B N 1
ATOM 1724 C CA . LEU B 1 33 ? 59.432 45.442 64.360 1.00 41.17 30 LEU B CA 1
ATOM 1725 C C . LEU B 1 33 ? 59.233 46.944 64.447 1.00 42.43 30 LEU B C 1
ATOM 1726 O O . LEU B 1 33 ? 58.122 47.442 64.608 1.00 50.78 30 LEU B O 1
ATOM 1731 N N . THR B 1 34 ? 60.323 47.668 64.312 1.00 43.92 31 THR B N 1
ATOM 1732 C CA . THR B 1 34 ? 60.287 49.116 64.379 1.00 44.24 31 THR B CA 1
ATOM 1733 C C . THR B 1 34 ? 59.472 49.689 63.214 1.00 47.15 31 THR B C 1
ATOM 1734 O O . THR B 1 34 ? 58.767 50.694 63.362 1.00 43.64 31 THR B O 1
ATOM 1738 N N . ARG B 1 35 ? 59.556 49.034 62.058 1.00 44.26 32 ARG B N 1
ATOM 1739 C CA . ARG B 1 35 ? 58.802 49.459 60.896 1.00 37.91 32 ARG B CA 1
ATOM 1740 C C . ARG B 1 35 ? 57.310 49.249 61.161 1.00 44.45 32 ARG B C 1
ATOM 1741 O O . ARG B 1 35 ? 56.490 50.145 60.952 1.00 45.38 32 ARG B O 1
ATOM 1749 N N . LEU B 1 36 ? 56.961 48.045 61.601 1.00 41.24 33 LEU B N 1
ATOM 1750 C CA . LEU B 1 36 ? 55.578 47.723 61.881 1.00 42.61 33 LEU B CA 1
ATOM 1751 C C . LEU B 1 36 ? 55.022 48.744 62.869 1.00 47.13 33 LEU B C 1
ATOM 1752 O O . LEU B 1 36 ? 53.957 49.315 62.638 1.00 49.23 33 LEU B O 1
ATOM 1757 N N . PHE B 1 37 ? 55.755 48.984 63.957 1.00 39.93 34 PHE B N 1
ATOM 1758 C CA . PHE B 1 37 ? 55.324 49.946 64.969 1.00 41.73 34 PHE B CA 1
ATOM 1759 C C . PHE B 1 37 ? 55.089 51.330 64.362 1.00 45.71 34 PHE B C 1
ATOM 1760 O O . PHE B 1 37 ? 54.049 51.949 64.597 1.00 47.00 34 PHE B O 1
ATOM 1768 N N . ASN B 1 38 ? 56.053 51.807 63.577 1.00 40.16 35 ASN B N 1
ATOM 1769 C CA . ASN B 1 38 ? 55.971 53.144 62.994 1.00 41.27 35 ASN B CA 1
ATOM 1770 C C . ASN B 1 38 ? 54.889 53.294 61.929 1.00 46.01 35 ASN B C 1
ATOM 1771 O O . ASN B 1 38 ? 54.495 54.417 61.595 1.00 47.58 35 ASN B O 1
ATOM 1776 N N . ASN B 1 39 ? 54.407 52.168 61.410 1.00 42.32 36 ASN B N 1
ATOM 1777 C CA . ASN B 1 39 ? 53.413 52.183 60.339 1.00 42.01 36 ASN B CA 1
ATOM 1778 C C . ASN B 1 39 ? 51.978 51.908 60.791 1.00 45.64 36 ASN B C 1
ATOM 1779 O O . ASN B 1 39 ? 51.065 51.865 59.967 1.00 52.02 36 ASN B O 1
ATOM 1784 N N . THR B 1 40 ? 51.774 51.711 62.088 1.00 35.46 37 THR B N 1
ATOM 1785 C CA . THR B 1 40 ? 50.423 51.533 62.595 1.00 41.35 37 THR B CA 1
ATOM 1786 C C . THR B 1 40 ? 49.614 52.813 62.425 1.00 46.27 37 THR B C 1
ATOM 1787 O O . THR B 1 40 ? 50.158 53.923 62.439 1.00 45.94 37 THR B O 1
ATOM 1791 N N . LEU B 1 41 ? 48.310 52.650 62.245 1.00 51.93 38 LEU B N 1
ATOM 1792 C CA . LEU B 1 41 ? 47.407 53.787 62.199 1.00 44.14 38 LEU B CA 1
ATOM 1793 C C . LEU B 1 41 ? 47.152 54.265 63.623 1.00 45.30 38 LEU B C 1
ATOM 1794 O O . LEU B 1 41 ? 47.349 53.513 64.587 1.00 42.34 38 LEU B O 1
ATOM 1799 N N . GLU B 1 42 ? 46.703 55.510 63.739 1.00 45.48 39 GLU B N 1
ATOM 1800 C CA . GLU B 1 42 ? 46.628 56.214 65.018 1.00 47.88 39 GLU B CA 1
ATOM 1801 C C . GLU B 1 42 ? 45.810 55.494 66.085 1.00 50.10 39 GLU B C 1
ATOM 1802 O O . GLU B 1 42 ? 46.002 55.730 67.279 1.00 54.77 39 GLU B O 1
ATOM 1808 N N . ASP B 1 43 ? 44.909 54.616 65.659 1.00 48.68 40 ASP B N 1
ATOM 1809 C CA . ASP B 1 43 ? 44.004 53.952 66.598 1.00 54.47 40 ASP B CA 1
ATOM 1810 C C . ASP B 1 43 ? 44.414 52.521 66.943 1.00 58.29 40 ASP B C 1
ATOM 1811 O O . ASP B 1 43 ? 43.662 51.803 67.597 1.00 64.48 40 ASP B O 1
ATOM 1816 N N . GLU B 1 44 ? 45.599 52.108 66.509 1.00 54.24 41 GLU B N 1
ATOM 1817 C CA . GLU B 1 44 ? 46.066 50.755 66.782 1.00 50.29 41 GLU B CA 1
ATOM 1818 C C . GLU B 1 44 ? 46.901 50.697 68.062 1.00 52.34 41 GLU B C 1
ATOM 1819 O O . GLU B 1 44 ? 48.045 50.232 68.051 1.00 53.91 41 GLU B O 1
ATOM 1825 N N . TYR B 1 45 ? 46.313 51.163 69.163 1.00 48.20 42 TYR B N 1
ATOM 1826 C CA . TYR B 1 45 ? 46.975 51.141 70.463 1.00 50.54 42 TYR B CA 1
ATOM 1827 C C . TYR B 1 45 ? 47.429 49.738 70.864 1.00 57.76 42 TYR B C 1
ATOM 1828 O O . TYR B 1 45 ? 48.537 49.562 71.377 1.00 56.66 42 TYR B O 1
ATOM 1837 N N . GLU B 1 46 ? 46.584 48.742 70.627 1.00 52.20 43 GLU B N 1
ATOM 1838 C CA . GLU B 1 46 ? 46.914 47.388 71.046 1.00 58.74 43 GLU B CA 1
ATOM 1839 C C . GLU B 1 46 ? 48.067 46.791 70.246 1.00 54.00 43 GLU B C 1
ATOM 1840 O O . GLU B 1 46 ? 48.977 46.178 70.810 1.00 53.28 43 GLU B O 1
ATOM 1846 N N . LYS B 1 47 ? 48.018 46.964 68.932 1.00 48.35 44 LYS B N 1
ATOM 1847 C CA . LYS B 1 47 ? 49.060 46.447 68.062 1.00 46.22 44 LYS B CA 1
ATOM 1848 C C . LYS B 1 47 ? 50.413 47.062 68.466 1.00 49.68 44 LYS B C 1
ATOM 1849 O O . LYS B 1 47 ? 51.423 46.360 68.569 1.00 50.13 44 LYS B O 1
ATOM 1855 N N . ARG B 1 48 ? 50.421 48.363 68.740 1.00 42.75 45 ARG B N 1
ATOM 1856 C CA . ARG B 1 48 ? 51.648 49.026 69.169 1.00 47.67 45 ARG B CA 1
ATOM 1857 C C . ARG B 1 48 ? 52.183 48.438 70.466 1.00 48.13 45 ARG B C 1
ATOM 1858 O O . ARG B 1 48 ? 53.382 48.190 70.597 1.00 53.68 45 ARG B O 1
ATOM 1866 N N . GLU B 1 49 ? 51.295 48.208 71.420 1.00 43.95 46 GLU B N 1
ATOM 1867 C CA . GLU B 1 49 ? 51.706 47.616 72.678 1.00 49.55 46 GLU B CA 1
ATOM 1868 C C . GLU B 1 49 ? 52.301 4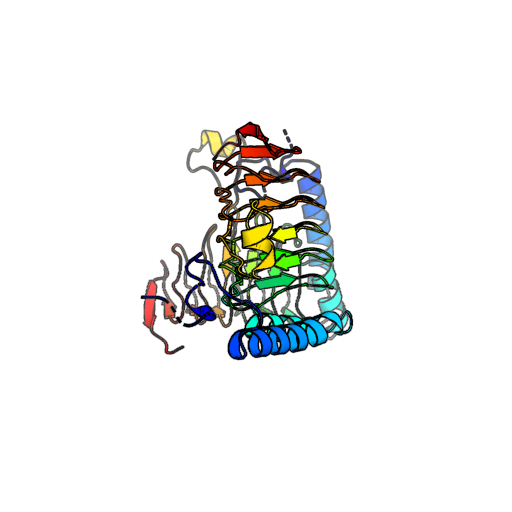6.210 72.485 1.00 50.53 46 GLU B C 1
ATOM 1869 O O . GLU B 1 49 ? 53.361 45.902 73.047 1.00 49.16 46 GLU B O 1
ATOM 1875 N N . ASP B 1 50 ? 51.636 45.369 71.687 1.00 47.98 47 ASP B N 1
ATOM 1876 C CA . ASP B 1 50 ? 52.142 44.024 71.404 1.00 49.89 47 ASP B CA 1
ATOM 1877 C C . ASP B 1 50 ? 53.569 44.098 70.867 1.00 48.25 47 ASP B C 1
ATOM 1878 O O . ASP B 1 50 ? 54.452 43.385 71.332 1.00 48.38 47 ASP B O 1
ATOM 1883 N N . ILE B 1 51 ? 53.780 44.970 69.884 1.00 45.12 48 ILE B N 1
ATOM 1884 C CA . ILE B 1 51 ? 55.077 45.128 69.244 1.00 44.07 48 ILE B CA 1
ATOM 1885 C C . ILE B 1 51 ? 56.160 45.536 70.243 1.00 46.00 48 ILE B C 1
ATOM 1886 O O . ILE B 1 51 ? 57.251 44.964 70.246 1.00 47.53 48 ILE B O 1
ATOM 1891 N N . LEU B 1 52 ? 55.858 46.502 71.104 1.00 39.95 49 LEU B N 1
ATOM 1892 C CA . LEU B 1 52 ? 56.814 46.913 72.122 1.00 42.89 49 LEU B CA 1
ATOM 1893 C C . LEU B 1 52 ? 57.214 45.743 73.019 1.00 49.99 49 LEU B C 1
ATOM 1894 O O . LEU B 1 52 ? 58.380 45.622 73.416 1.00 45.60 49 LEU B O 1
ATOM 1899 N N . ARG B 1 53 ? 56.257 44.877 73.335 1.00 51.26 50 ARG B N 1
ATOM 1900 C CA . ARG B 1 53 ? 56.557 43.728 74.185 1.00 47.67 50 ARG B CA 1
ATOM 1901 C C . ARG B 1 53 ? 57.438 42.710 73.471 1.00 42.80 50 ARG B C 1
ATOM 1902 O O . ARG B 1 53 ? 58.224 42.029 74.110 1.00 49.17 50 ARG B O 1
ATOM 1910 N N . GLN B 1 54 ? 57.320 42.631 72.149 1.00 42.06 51 GLN B N 1
ATOM 1911 C CA . GLN B 1 54 ? 58.216 41.808 71.334 1.00 45.33 51 GLN B CA 1
ATOM 1912 C C . GLN B 1 54 ? 59.609 42.439 71.168 1.00 48.03 51 GLN B C 1
ATOM 1913 O O . GLN B 1 54 ? 60.618 41.727 71.117 1.00 46.08 51 GLN B O 1
ATOM 1919 N N . LEU B 1 55 ? 59.633 43.772 71.062 1.00 45.38 52 LEU B N 1
ATOM 1920 C CA . LEU B 1 55 ? 60.823 44.561 70.755 1.00 39.02 52 LEU B CA 1
ATOM 1921 C C . LEU B 1 55 ? 61.729 44.752 71.973 1.00 44.10 52 LEU B C 1
ATOM 1922 O O . LEU B 1 55 ? 62.906 44.407 71.933 1.00 46.06 52 LEU B O 1
ATOM 1927 N N . PHE B 1 56 ? 61.172 45.314 73.046 1.00 41.66 53 PHE B N 1
ATOM 1928 C CA . PHE B 1 56 ? 61.941 45.677 74.237 1.00 37.60 53 PHE B CA 1
ATOM 1929 C C . PHE B 1 56 ? 62.312 44.452 75.081 1.00 44.94 53 PHE B C 1
ATOM 1930 O O . PHE B 1 56 ? 61.583 43.461 75.116 1.00 45.96 53 PHE B O 1
ATOM 1938 N N . GLY B 1 57 ? 63.434 44.540 75.788 1.00 44.94 54 GLY B N 1
ATOM 1939 C CA . GLY B 1 57 ? 63.792 43.544 76.781 1.00 44.70 54 GLY B CA 1
ATOM 1940 C C . GLY B 1 57 ? 62.811 43.446 77.953 1.00 47.26 54 GLY B C 1
ATOM 1941 O O . GLY B 1 57 ? 62.522 42.348 78.405 1.00 50.71 54 GLY B O 1
ATOM 1942 N N . SER B 1 58 ? 62.305 44.580 78.443 1.00 42.08 55 SER B N 1
ATOM 1943 C CA . SER B 1 58 ? 61.333 44.594 79.540 1.00 38.83 55 SER B CA 1
ATOM 1944 C C . SER B 1 58 ? 60.344 45.729 79.366 1.00 44.31 55 SER B C 1
ATOM 1945 O O . SER B 1 58 ? 60.734 46.874 79.113 1.00 45.72 55 SER B O 1
ATOM 1948 N N . VAL B 1 59 ? 59.069 45.416 79.557 1.00 44.96 56 VAL B N 1
ATOM 1949 C CA . VAL B 1 59 ? 58.006 46.403 79.512 1.00 45.44 56 VAL B CA 1
ATOM 1950 C C . VAL B 1 59 ? 57.126 46.205 80.741 1.00 50.39 56 VAL B C 1
ATOM 1951 O O . VAL B 1 59 ? 56.850 45.074 81.123 1.00 52.80 56 VAL B O 1
ATOM 1955 N N . GLY B 1 60 ? 56.699 47.299 81.367 1.00 51.34 57 GLY B N 1
ATOM 1956 C CA . GLY B 1 60 ? 55.813 47.222 82.518 1.00 44.68 57 GLY B CA 1
ATOM 1957 C C . GLY B 1 60 ? 54.362 46.976 82.125 1.00 52.23 57 GLY B C 1
ATOM 1958 O O . GLY B 1 60 ? 54.065 46.598 80.977 1.00 54.63 57 GLY B O 1
ATOM 1959 N N . LYS B 1 61 ? 53.447 47.187 83.071 1.00 56.82 58 LYS B N 1
ATOM 1960 C CA . LYS B 1 61 ? 52.034 46.920 82.808 1.00 60.22 58 LYS B CA 1
ATOM 1961 C C . LYS B 1 61 ? 51.470 47.946 81.829 1.00 58.64 58 LYS B C 1
ATOM 1962 O O . LYS B 1 61 ? 50.755 47.584 80.885 1.00 55.29 58 LYS B O 1
ATOM 1968 N N . GLN B 1 62 ? 51.817 49.218 82.046 1.00 55.29 59 GLN B N 1
ATOM 1969 C CA . GLN B 1 62 ? 51.405 50.304 81.152 1.00 57.12 59 GLN B CA 1
ATOM 1970 C C . GLN B 1 62 ? 52.595 50.888 80.386 1.00 56.58 59 GLN B C 1
ATOM 1971 O O . GLN B 1 62 ? 53.648 51.168 80.960 1.00 53.54 59 GLN B O 1
ATOM 1977 N N . ILE B 1 63 ? 52.433 51.058 79.082 1.00 52.32 60 ILE B N 1
ATOM 1978 C CA . ILE B 1 63 ? 53.475 51.698 78.300 1.00 57.82 60 ILE B CA 1
ATOM 1979 C C . ILE B 1 63 ? 52.873 52.520 77.178 1.00 56.03 60 ILE B C 1
ATOM 1980 O O . ILE B 1 63 ? 51.961 52.075 76.477 1.00 49.15 60 ILE B O 1
ATOM 1985 N N . ASN B 1 64 ? 53.404 53.723 77.008 1.00 57.35 61 ASN B N 1
ATOM 1986 C CA . ASN B 1 64 ? 52.892 54.640 76.010 1.00 58.25 61 ASN B CA 1
ATOM 1987 C C . ASN B 1 64 ? 54.034 55.288 75.225 1.00 55.09 61 ASN B C 1
ATOM 1988 O O . ASN B 1 64 ? 54.757 56.157 75.735 1.00 56.55 61 ASN B O 1
ATOM 1993 N N . VAL B 1 65 ? 54.203 54.846 73.985 1.00 46.34 62 VAL B N 1
ATOM 1994 C CA . VAL B 1 65 ? 55.283 55.335 73.158 1.00 42.23 62 VAL B CA 1
ATOM 1995 C C . VAL B 1 65 ? 54.769 55.887 71.840 1.00 43.65 62 VAL B C 1
ATOM 1996 O O . VAL B 1 65 ? 54.054 55.222 71.096 1.00 46.43 62 VAL B O 1
ATOM 2000 N N . GLU B 1 66 ? 55.155 57.121 71.565 1.00 42.60 63 GLU 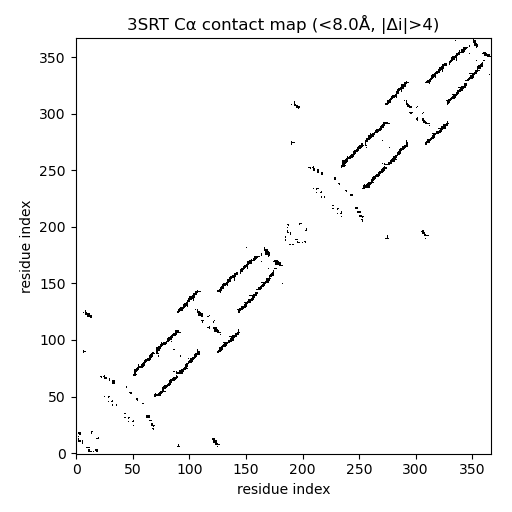B N 1
ATOM 2001 C CA . GLU B 1 66 ? 54.653 57.866 70.424 1.00 41.28 63 GLU B CA 1
ATOM 2002 C C . GLU B 1 66 ? 55.439 57.500 69.170 1.00 46.02 63 GLU B C 1
ATOM 2003 O O . GLU B 1 66 ? 56.549 56.987 69.259 1.00 49.23 63 GLU B O 1
ATOM 2009 N N . GLN B 1 67 ? 54.878 57.763 67.998 1.00 50.04 64 GLN B N 1
ATOM 2010 C CA . GLN B 1 67 ? 55.501 57.258 66.785 1.00 42.35 64 GLN B CA 1
ATOM 2011 C C . GLN B 1 67 ? 56.658 58.020 66.206 1.00 55.86 64 GLN B C 1
ATOM 2012 O O . GLN B 1 67 ? 56.891 59.203 66.464 1.00 52.22 64 GLN B O 1
ATOM 2018 N N . ASN B 1 68 ? 57.224 57.308 65.250 1.00 61.64 65 ASN B N 1
ATOM 2019 C CA . ASN B 1 68 ? 58.642 57.105 65.078 1.00 47.72 65 ASN B CA 1
ATOM 2020 C C . ASN B 1 68 ? 59.427 56.846 66.340 1.00 48.21 65 ASN B C 1
ATOM 2021 O O . ASN B 1 68 ? 59.713 57.736 67.147 1.00 51.07 65 ASN B O 1
ATOM 2026 N N . ILE B 1 69 ? 59.701 55.557 66.513 1.00 39.45 66 ILE B N 1
ATOM 2027 C CA . ILE B 1 69 ? 60.708 55.102 67.427 1.00 34.48 66 ILE B CA 1
ATOM 2028 C C . ILE B 1 69 ? 61.885 54.590 66.589 1.00 38.75 66 ILE B C 1
ATOM 2029 O O . ILE B 1 69 ? 61.703 54.084 65.474 1.00 34.97 66 ILE B O 1
ATOM 2034 N N . ARG B 1 70 ? 63.088 54.742 67.128 1.00 38.07 67 ARG B N 1
ATOM 2035 C CA . ARG B 1 70 ? 64.300 54.246 66.495 1.00 42.23 67 ARG B CA 1
ATOM 2036 C C . ARG B 1 70 ? 65.038 53.426 67.548 1.00 43.45 67 ARG B C 1
ATOM 2037 O O . ARG B 1 70 ? 65.255 53.916 68.656 1.00 41.70 67 ARG B O 1
ATOM 2045 N N . CYS B 1 71 ? 65.394 52.181 67.220 1.00 39.38 68 CYS B N 1
ATOM 2046 C CA . CYS B 1 71 ? 66.216 51.330 68.090 1.00 37.41 68 CYS B CA 1
ATOM 2047 C C . CYS B 1 71 ? 67.223 50.607 67.236 1.00 38.57 68 CYS B C 1
ATOM 2048 O O . CYS B 1 71 ? 67.057 50.496 66.032 1.00 47.15 68 CYS B O 1
ATOM 2051 N N . ASP B 1 72 ? 68.227 50.042 67.883 1.00 37.81 69 ASP B N 1
ATOM 2052 C CA . ASP B 1 72 ? 69.200 49.214 67.200 1.00 42.00 69 ASP B CA 1
ATOM 2053 C C . ASP B 1 72 ? 68.931 47.712 67.407 1.00 39.44 69 ASP B C 1
ATOM 2054 O O . ASP B 1 72 ? 68.984 46.940 66.461 1.00 43.19 69 ASP B O 1
ATOM 2059 N N . TYR B 1 73 ? 68.616 47.309 68.638 1.00 40.45 70 TYR B N 1
ATOM 2060 C CA . TYR B 1 73 ? 68.371 45.902 68.941 1.00 38.76 70 TYR B CA 1
ATOM 2061 C C . TYR B 1 73 ? 67.001 45.663 69.577 1.00 44.06 70 TYR B C 1
ATOM 2062 O O . TYR B 1 73 ? 66.339 44.647 69.318 1.00 45.57 70 TYR B O 1
ATOM 2071 N N . GLY B 1 74 ? 66.567 46.620 70.388 1.00 40.90 71 GLY B N 1
ATOM 2072 C CA . GLY B 1 74 ? 65.305 46.510 71.102 1.00 35.84 71 GLY B CA 1
ATOM 2073 C C . GLY B 1 74 ? 65.494 45.804 72.439 1.00 42.37 71 GLY B C 1
ATOM 2074 O O . GLY B 1 74 ? 65.139 46.332 73.496 1.00 43.51 71 GLY B O 1
ATOM 2075 N N . TYR B 1 75 ? 66.085 44.614 72.394 1.00 38.04 72 TYR B N 1
ATOM 2076 C CA . TYR B 1 75 ? 66.123 43.757 73.568 1.00 42.11 72 TYR B CA 1
ATOM 2077 C C . TYR B 1 75 ? 66.998 44.337 74.693 1.00 44.59 72 TYR B C 1
ATOM 2078 O O . TYR B 1 75 ? 66.910 43.895 75.830 1.00 47.00 72 TYR B O 1
ATOM 2087 N N . ASN B 1 76 ? 67.829 45.327 74.372 1.00 37.94 73 ASN B N 1
ATOM 2088 C CA . ASN B 1 76 ? 68.652 45.995 75.379 1.00 36.48 73 ASN B CA 1
ATOM 2089 C C . ASN B 1 76 ? 67.917 47.124 76.100 1.00 40.16 73 ASN B C 1
ATOM 2090 O O . ASN B 1 76 ? 68.431 47.704 77.062 1.00 36.68 73 ASN B O 1
ATOM 2095 N N . ILE B 1 77 ? 66.720 47.448 75.623 1.00 40.87 74 ILE B N 1
ATOM 2096 C CA . ILE B 1 77 ? 65.928 48.482 76.261 1.00 41.28 74 ILE B CA 1
ATOM 2097 C C . ILE B 1 77 ? 65.042 47.852 77.326 1.00 40.92 74 ILE B C 1
ATOM 2098 O O . ILE B 1 77 ? 64.227 46.983 77.013 1.00 40.59 74 ILE B O 1
ATOM 2103 N N . HIS B 1 78 ? 65.224 48.283 78.579 1.00 38.77 75 HIS B N 1
ATOM 2104 C CA . HIS B 1 78 ? 64.460 47.762 79.721 1.00 39.09 75 HIS B CA 1
ATOM 2105 C C . HIS B 1 78 ? 63.784 48.898 80.459 1.00 39.97 75 HIS B C 1
ATOM 2106 O O . HIS B 1 78 ? 64.430 49.763 81.047 1.00 40.86 75 HIS B O 1
ATOM 2113 N N . VAL B 1 79 ? 62.465 48.849 80.461 1.00 43.27 76 VAL B N 1
ATOM 2114 C CA . VAL B 1 79 ? 61.648 49.977 80.848 1.00 44.59 76 VAL B CA 1
ATOM 2115 C C . VAL B 1 79 ? 60.702 49.585 81.998 1.00 47.36 76 VAL B C 1
ATOM 2116 O O . VAL B 1 79 ? 60.058 48.534 81.949 1.00 48.76 76 VAL B O 1
ATOM 2120 N N . GLY B 1 80 ? 60.639 50.409 83.046 1.00 48.60 77 GLY B N 1
ATOM 2121 C CA . GLY B 1 80 ? 59.781 50.123 84.190 1.00 41.77 77 GLY B CA 1
ATOM 2122 C C . GLY B 1 80 ? 58.305 50.435 83.969 1.00 49.54 77 GLY B C 1
ATOM 2123 O O . GLY B 1 80 ? 57.866 50.644 82.826 1.00 47.37 77 GLY B O 1
ATOM 2124 N N . GLU B 1 81 ? 57.538 50.480 85.063 1.00 46.03 78 GLU B N 1
ATOM 2125 C CA . GLU B 1 81 ? 56.093 50.735 85.002 1.00 42.99 78 GLU B CA 1
ATOM 2126 C C . GLU B 1 81 ? 55.770 52.163 84.525 1.00 45.81 78 GLU B C 1
ATOM 2127 O O . GLU B 1 81 ? 56.506 53.101 84.820 1.00 46.56 78 GLU B O 1
ATOM 2133 N N . ASN B 1 82 ? 54.661 52.319 83.804 1.00 43.58 79 ASN B N 1
ATOM 2134 C CA . ASN B 1 82 ? 54.179 53.634 83.370 1.00 49.17 79 ASN B CA 1
ATOM 2135 C C . ASN B 1 82 ? 55.225 54.385 82.586 1.00 50.51 79 ASN B C 1
ATOM 2136 O O . ASN B 1 82 ? 55.500 55.549 82.857 1.00 59.80 79 ASN B O 1
ATOM 2141 N N . PHE B 1 83 ? 55.815 53.716 81.613 1.00 46.37 80 PHE B N 1
ATOM 2142 C CA . PHE B 1 83 ? 56.820 54.365 80.810 1.00 46.31 80 PHE B CA 1
ATOM 2143 C C . PHE B 1 83 ? 56.143 55.185 79.721 1.00 45.44 80 PHE B C 1
ATOM 2144 O O . PHE B 1 83 ? 55.193 54.729 79.073 1.00 41.46 80 PHE B O 1
ATOM 2152 N N . PHE B 1 84 ? 56.637 56.399 79.525 1.00 42.19 81 PHE B N 1
ATOM 2153 C CA . PHE B 1 84 ? 56.093 57.275 78.496 1.00 49.06 81 PHE B CA 1
ATOM 2154 C C . PHE B 1 84 ? 57.202 57.898 77.654 1.00 44.46 81 PHE B C 1
ATOM 2155 O O . PHE B 1 84 ? 58.188 58.427 78.182 1.00 40.08 81 PHE B O 1
ATOM 2163 N N . ALA B 1 85 ? 57.030 57.843 76.343 1.00 41.97 82 ALA B N 1
ATOM 2164 C CA . ALA B 1 85 ? 57.957 58.505 75.442 1.00 43.29 82 ALA B CA 1
ATOM 2165 C C . ALA B 1 85 ? 57.201 59.212 74.327 1.00 46.29 82 ALA B C 1
ATOM 2166 O O . ALA B 1 85 ? 56.449 58.577 73.580 1.00 41.34 82 ALA B O 1
ATOM 2168 N N . ASN B 1 86 ? 57.416 60.520 74.213 1.00 43.32 83 ASN B N 1
ATOM 2169 C CA . ASN B 1 86 ? 56.779 61.310 73.168 1.00 42.41 83 ASN B CA 1
ATOM 2170 C C . ASN B 1 86 ? 57.399 61.102 71.776 1.00 37.87 83 ASN B C 1
ATOM 2171 O O . ASN B 1 86 ? 58.226 60.221 71.590 1.00 43.70 83 ASN B O 1
ATOM 2176 N N . TYR B 1 87 ? 56.991 61.927 70.814 1.00 40.02 84 TYR B N 1
ATOM 2177 C CA . TYR B 1 87 ? 57.384 61.788 69.402 1.00 42.44 84 TYR B CA 1
ATOM 2178 C C . TYR B 1 87 ? 58.878 61.589 69.142 1.00 40.17 84 TYR B C 1
ATOM 2179 O O . TYR B 1 87 ? 59.720 62.303 69.691 1.00 39.72 84 TYR B O 1
ATOM 2188 N N . ASP B 1 88 ? 59.189 60.627 68.278 1.00 34.34 85 ASP B N 1
ATOM 2189 C CA . ASP B 1 88 ? 60.505 60.533 67.636 1.00 40.33 85 ASP B CA 1
ATOM 2190 C C . ASP B 1 88 ? 61.699 60.440 68.589 1.00 40.41 85 ASP B C 1
ATOM 2191 O O . ASP B 1 88 ? 62.719 61.106 68.400 1.00 41.84 85 ASP B O 1
ATOM 2196 N N . CYS B 1 89 ? 61.571 59.613 69.614 1.00 37.76 86 CYS B N 1
ATOM 2197 C CA . CYS B 1 89 ? 62.712 59.306 70.454 1.00 40.06 86 CYS B CA 1
ATOM 2198 C C . CYS B 1 89 ? 63.569 58.253 69.785 1.00 44.42 86 CYS B C 1
ATOM 2199 O O . CYS B 1 89 ? 63.075 57.439 69.000 1.00 41.04 86 CYS B O 1
ATOM 2202 N N . ILE B 1 90 ? 64.862 58.292 70.082 1.00 38.25 87 ILE B N 1
ATOM 2203 C CA . ILE B 1 90 ? 65.763 57.291 69.564 1.00 39.34 87 ILE B CA 1
ATOM 2204 C C . ILE B 1 90 ? 66.547 56.619 70.705 1.00 45.54 87 ILE B C 1
ATOM 2205 O O . ILE B 1 90 ? 67.102 57.285 71.594 1.00 43.27 87 ILE B O 1
ATOM 2210 N N . PHE B 1 91 ? 66.561 55.289 70.671 1.00 42.95 88 PHE B N 1
ATOM 2211 C CA . PHE B 1 91 ? 67.247 54.479 71.666 1.00 39.65 88 PHE B CA 1
ATOM 2212 C C . PHE B 1 91 ? 68.329 53.641 71.013 1.00 39.78 88 PHE B C 1
ATOM 2213 O O . PHE B 1 91 ? 68.070 52.520 70.596 1.00 41.58 88 PHE B O 1
ATOM 2221 N N . LEU B 1 92 ? 69.538 54.174 70.928 1.00 39.20 89 LEU B N 1
ATOM 2222 C CA . LEU B 1 92 ? 70.634 53.436 70.310 1.00 39.45 89 LEU B CA 1
ATOM 2223 C C . LEU B 1 92 ? 71.198 52.431 71.320 1.00 44.04 89 LEU B C 1
ATOM 2224 O O . LEU B 1 92 ? 72.116 52.749 72.075 1.00 39.88 89 LEU B O 1
ATOM 2229 N N . ASP B 1 93 ? 70.634 51.222 71.334 1.00 43.60 90 ASP B N 1
ATOM 2230 C CA . ASP B 1 93 ? 70.843 50.286 72.441 1.00 42.00 90 ASP B CA 1
ATOM 2231 C C . ASP B 1 93 ? 71.831 49.154 72.138 1.00 42.15 90 ASP B C 1
ATOM 2232 O O . ASP B 1 93 ? 71.554 47.971 72.356 1.00 38.02 90 ASP B O 1
ATOM 2237 N N . VAL B 1 94 ? 72.986 49.536 71.627 1.00 38.96 91 VAL B N 1
ATOM 2238 C CA . VAL B 1 94 ? 74.126 48.637 71.509 1.00 41.59 91 VAL B CA 1
ATOM 2239 C C . VAL B 1 94 ? 74.427 47.999 72.881 1.00 44.97 91 VAL B C 1
ATOM 2240 O O . VAL B 1 94 ? 74.744 46.815 72.986 1.00 46.30 91 VAL B O 1
ATOM 2244 N N . CYS B 1 95 ? 74.299 48.794 73.937 1.00 43.57 92 CYS B N 1
ATOM 2245 C CA . CYS B 1 95 ? 74.377 48.279 75.296 1.00 40.67 92 CYS B CA 1
ATOM 2246 C C . CYS B 1 95 ? 73.063 48.533 76.014 1.00 43.88 92 CYS B C 1
ATOM 2247 O O . CYS B 1 95 ? 72.191 49.247 75.511 1.00 44.85 92 CYS B O 1
ATOM 2250 N N . LYS B 1 96 ? 72.938 47.963 77.206 1.00 44.00 93 LYS B N 1
ATOM 2251 C CA . LYS B 1 96 ? 71.721 48.089 77.989 1.00 44.51 93 LYS B CA 1
ATOM 2252 C C . LYS B 1 96 ? 71.300 49.555 78.192 1.00 45.47 93 LYS B C 1
ATOM 2253 O O . LYS B 1 96 ? 72.125 50.432 78.487 1.00 41.14 93 LYS B O 1
ATOM 2259 N N . ILE B 1 97 ? 70.008 49.809 78.003 1.00 40.51 94 ILE B N 1
ATOM 2260 C CA . ILE B 1 97 ? 69.392 51.055 78.409 1.00 35.71 94 ILE B CA 1
ATOM 2261 C C . ILE B 1 97 ? 68.341 50.716 79.467 1.00 44.69 94 ILE B C 1
ATOM 2262 O O . ILE B 1 97 ? 67.263 50.192 79.153 1.00 45.60 94 ILE B O 1
ATOM 2267 N N . GLU B 1 98 ? 68.671 50.994 80.724 1.00 45.61 95 GLU B N 1
ATOM 2268 C CA . GLU B 1 98 ? 67.819 50.631 81.854 1.00 49.63 95 GLU B CA 1
ATOM 2269 C C . GLU B 1 98 ? 67.060 51.853 82.345 1.00 47.96 95 GLU B C 1
ATOM 2270 O O . GLU B 1 98 ? 67.668 52.863 82.730 1.00 43.36 95 GLU B O 1
ATOM 2276 N N . ILE B 1 99 ? 65.737 51.757 82.331 1.00 41.97 96 ILE B N 1
ATOM 2277 C CA . ILE B 1 99 ? 64.881 52.871 82.715 1.00 46.04 96 ILE B CA 1
ATOM 2278 C C . ILE B 1 99 ? 63.902 52.412 83.799 1.00 43.26 96 ILE B C 1
ATOM 2279 O O . ILE B 1 99 ? 63.268 51.361 83.668 1.00 47.87 96 ILE B O 1
ATOM 2284 N N . GLY B 1 100 ? 63.792 53.190 84.874 1.00 37.75 97 GLY B N 1
ATOM 2285 C CA . GLY B 1 100 ? 62.936 52.840 86.000 1.00 34.42 97 GLY B CA 1
ATOM 2286 C C . GLY B 1 100 ? 61.443 53.060 85.772 1.00 46.57 97 GLY B C 1
ATOM 2287 O O . GLY B 1 100 ? 60.981 53.151 84.624 1.00 49.59 97 GLY B O 1
ATOM 2288 N N . ASP B 1 101 ? 60.692 53.146 86.875 1.00 44.72 98 ASP B N 1
ATOM 2289 C CA . ASP B 1 101 ? 59.245 53.372 86.853 1.00 45.54 98 ASP B CA 1
ATOM 2290 C C . ASP B 1 101 ? 58.900 54.857 86.783 1.00 40.35 98 ASP B C 1
ATOM 2291 O O . ASP B 1 101 ? 59.632 55.707 87.303 1.00 44.62 98 ASP B O 1
ATOM 2296 N N . ASN B 1 102 ? 57.760 55.160 86.177 1.00 38.61 99 ASN B N 1
ATOM 2297 C CA . ASN B 1 102 ? 57.253 56.524 86.143 1.00 49.56 99 ASN B CA 1
ATOM 2298 C C . ASN B 1 102 ? 58.259 57.456 85.513 1.00 49.94 99 ASN B C 1
ATOM 2299 O O . ASN B 1 102 ? 58.549 58.526 86.044 1.00 47.42 99 ASN B O 1
ATOM 2304 N N . VAL B 1 103 ? 58.818 57.028 84.393 1.00 45.06 100 VAL B N 1
ATOM 2305 C CA . VAL B 1 103 ? 59.758 57.861 83.682 1.00 41.08 100 VAL B CA 1
ATOM 2306 C C . VAL B 1 103 ? 59.067 58.351 82.432 1.00 38.69 100 VAL B C 1
ATOM 2307 O O . VAL B 1 103 ? 58.420 57.571 81.731 1.00 37.51 100 VAL B O 1
ATOM 2319 N N . LEU B 1 105 ? 59.632 60.678 78.830 1.00 40.29 102 LEU B N 1
ATOM 2320 C CA . LEU B 1 105 ? 60.498 61.371 77.893 1.00 37.93 102 LEU B CA 1
ATOM 2321 C C . LEU B 1 105 ? 59.661 62.259 76.995 1.00 40.07 102 LEU B C 1
ATOM 2322 O O . LEU B 1 105 ? 58.707 61.791 76.379 1.00 43.64 102 LEU B O 1
ATOM 2327 N N . ALA B 1 106 ? 60.031 63.535 76.913 1.00 37.22 103 ALA B N 1
ATOM 2328 C CA . ALA B 1 106 ? 59.435 64.453 75.950 1.00 37.63 103 ALA B CA 1
ATOM 2329 C C . ALA B 1 106 ? 59.877 64.049 74.530 1.00 37.44 103 ALA B C 1
ATOM 2330 O O . ALA B 1 106 ? 60.639 63.093 74.369 1.00 41.29 103 ALA B O 1
ATOM 2332 N N . PRO B 1 107 ? 59.397 64.762 73.492 1.00 36.61 104 PRO B N 1
ATOM 2333 C CA . PRO B 1 107 ? 59.816 64.435 72.120 1.00 35.22 104 PRO B CA 1
ATOM 2334 C C . PRO B 1 107 ? 61.326 64.552 71.897 1.00 40.06 104 PRO B C 1
ATOM 2335 O O . PRO B 1 107 ? 62.000 65.329 72.580 1.00 42.01 104 PRO B O 1
ATOM 2339 N N . ASN B 1 108 ? 61.829 63.788 70.929 1.00 43.29 105 ASN B N 1
ATOM 2340 C CA . ASN B 1 108 ? 63.213 63.874 70.450 1.00 39.35 105 ASN B CA 1
ATOM 2341 C C . ASN B 1 108 ? 64.287 63.658 71.488 1.00 43.16 105 ASN B C 1
ATOM 2342 O O . ASN B 1 108 ? 65.398 64.167 71.352 1.00 46.73 105 ASN B O 1
ATOM 2347 N N . VAL B 1 109 ? 63.951 62.907 72.526 1.00 38.14 106 VAL B N 1
ATOM 2348 C CA . VAL B 1 109 ? 64.957 62.447 73.458 1.00 36.25 106 VAL B CA 1
ATOM 2349 C C . VAL B 1 109 ? 65.809 61.393 72.756 1.00 37.49 106 VAL B C 1
ATOM 2350 O O . VAL B 1 109 ? 65.287 60.486 72.095 1.00 37.77 106 VAL B O 1
ATOM 2354 N N . GLN B 1 110 ? 67.125 61.556 72.857 1.00 32.21 107 GLN B N 1
ATOM 2355 C CA . GLN B 1 110 ? 68.070 60.659 72.207 1.00 34.58 107 GLN B CA 1
ATOM 2356 C C . GLN B 1 110 ? 68.969 60.028 73.251 1.00 38.36 107 GLN B C 1
ATOM 2357 O O . GLN B 1 110 ? 69.648 60.734 74.011 1.00 37.26 107 GLN B O 1
ATOM 2363 N N . ILE B 1 111 ? 68.967 58.698 73.288 1.00 38.72 108 ILE B N 1
ATOM 2364 C CA . ILE B 1 111 ? 69.840 57.947 74.188 1.00 40.96 108 ILE B CA 1
ATOM 2365 C C . ILE B 1 111 ? 70.852 57.146 73.383 1.00 41.50 108 ILE B C 1
ATOM 2366 O O . ILE B 1 111 ? 70.490 56.198 72.681 1.00 42.48 108 ILE B O 1
ATOM 2371 N N . TYR B 1 112 ? 72.118 57.539 73.470 1.00 40.23 109 TYR B N 1
ATOM 2372 C CA . TYR B 1 112 ? 73.160 56.918 72.654 1.00 40.18 109 TYR B CA 1
ATOM 2373 C C . TYR B 1 112 ? 74.115 56.111 73.514 1.00 44.12 109 TYR B C 1
ATOM 2374 O O . TYR B 1 112 ? 74.837 56.679 74.321 1.00 49.16 109 TYR B O 1
ATOM 2383 N N . THR B 1 113 ? 74.124 54.790 73.350 1.00 45.70 110 THR B N 1
ATOM 2384 C CA . THR B 1 113 ? 75.098 53.957 74.060 1.00 41.91 110 THR B CA 1
ATOM 2385 C C . THR B 1 113 ? 76.343 53.639 73.221 1.00 39.76 110 THR B C 1
ATOM 2386 O O . THR B 1 113 ? 77.355 53.218 73.768 1.00 44.05 110 THR B O 1
ATOM 2390 N N . ALA B 1 114 ? 76.264 53.846 71.905 1.00 40.70 111 ALA B N 1
ATOM 2391 C CA . ALA B 1 114 ? 77.370 53.546 70.982 1.00 35.94 111 ALA B CA 1
ATOM 2392 C C . ALA B 1 114 ? 78.404 54.664 70.895 1.00 40.29 111 ALA B C 1
ATOM 2393 O O . ALA B 1 114 ? 78.061 55.846 70.970 1.00 42.97 111 ALA B O 1
ATOM 2395 N N . TYR B 1 115 ? 79.667 54.281 70.717 1.00 36.98 112 TYR B N 1
ATOM 2396 C CA . TYR B 1 115 ? 80.734 55.242 70.481 1.00 39.52 112 TYR B CA 1
ATOM 2397 C C . TYR B 1 115 ? 81.937 54.601 69.800 1.00 44.02 112 TYR B C 1
ATOM 2398 O O . TYR B 1 115 ? 82.009 53.385 69.668 1.00 41.84 112 TYR B O 1
ATOM 2407 N N . HIS B 1 116 ? 82.883 55.436 69.380 1.00 49.28 113 HIS B N 1
ATOM 2408 C CA . HIS B 1 116 ? 84.049 54.984 68.630 1.00 43.83 113 HIS B CA 1
ATOM 2409 C C . HIS B 1 116 ? 85.341 55.432 69.293 1.00 42.06 113 HIS B C 1
ATOM 2410 O O . HIS B 1 116 ? 85.318 56.250 70.206 1.00 52.68 113 HIS B O 1
ATOM 2417 N N . PRO B 1 117 ? 86.476 54.888 68.838 1.00 43.70 114 PRO B N 1
ATOM 2418 C CA . PRO B 1 117 ? 87.775 55.383 69.307 1.00 42.33 114 PRO B CA 1
ATOM 2419 C C . PRO B 1 117 ? 88.030 56.807 68.816 1.00 45.29 114 PRO B C 1
ATOM 2420 O O . PRO B 1 117 ? 87.615 57.155 67.709 1.00 43.37 114 PRO B O 1
ATOM 2424 N N . ILE B 1 118 ? 88.702 57.611 69.632 1.00 47.32 115 ILE B N 1
ATOM 2425 C CA . ILE B 1 118 ? 89.220 58.897 69.202 1.00 46.91 115 ILE B CA 1
ATOM 2426 C C . ILE B 1 118 ? 90.321 58.703 68.153 1.00 54.73 115 ILE B C 1
ATOM 2427 O O . ILE B 1 118 ? 90.372 59.417 67.148 1.00 52.94 115 ILE B O 1
ATOM 2432 N N . ASP B 1 119 ? 91.212 57.741 68.388 1.00 55.06 116 ASP B N 1
ATOM 2433 C CA . ASP B 1 119 ? 92.311 57.514 67.454 1.00 46.76 116 ASP B CA 1
ATOM 2434 C C . ASP B 1 119 ? 91.805 57.093 66.078 1.00 46.32 116 ASP B C 1
ATOM 2435 O O . ASP B 1 119 ? 91.079 56.110 65.949 1.00 50.14 116 ASP B O 1
ATOM 2440 N N . ALA B 1 120 ? 92.210 57.829 65.049 1.00 47.84 117 ALA B N 1
ATOM 2441 C CA . ALA B 1 120 ? 91.722 57.596 63.690 1.00 49.17 117 ALA B CA 1
ATOM 2442 C C . ALA B 1 120 ? 92.030 56.201 63.158 1.00 50.91 117 ALA B C 1
ATOM 2443 O O . ALA B 1 120 ? 91.193 55.569 62.492 1.00 51.01 117 ALA B O 1
ATOM 2445 N N . GLN B 1 121 ? 93.241 55.732 63.425 1.00 54.02 118 GLN B N 1
ATOM 2446 C CA . GLN B 1 121 ? 93.673 54.449 62.897 1.00 60.20 118 GLN B CA 1
ATOM 2447 C C . GLN B 1 121 ? 92.853 53.317 63.508 1.00 54.61 118 GLN B C 1
ATOM 2448 O O . GLN B 1 121 ? 92.414 52.407 62.797 1.00 48.69 118 GLN B O 1
ATOM 2454 N N . LEU B 1 122 ? 92.639 53.393 64.824 1.00 49.89 119 LEU B N 1
ATOM 2455 C CA . LEU B 1 122 ? 91.820 52.419 65.540 1.00 47.82 119 LEU B CA 1
ATOM 2456 C C . LEU B 1 122 ? 90.382 52.504 65.049 1.00 52.80 119 LEU B C 1
ATOM 2457 O O . LEU B 1 122 ? 89.717 51.485 64.827 1.00 50.29 119 LEU B O 1
ATOM 2462 N N . ARG B 1 123 ? 89.893 53.731 64.897 1.00 52.52 120 ARG B N 1
ATOM 2463 C CA . ARG B 1 123 ? 88.528 53.915 64.447 1.00 53.41 120 ARG B CA 1
ATOM 2464 C C . ARG B 1 123 ? 88.367 53.295 63.065 1.00 54.42 120 ARG B C 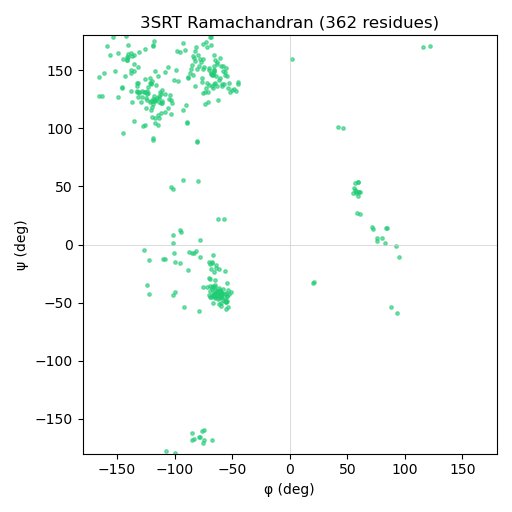1
ATOM 2465 O O . ARG B 1 123 ? 87.388 52.590 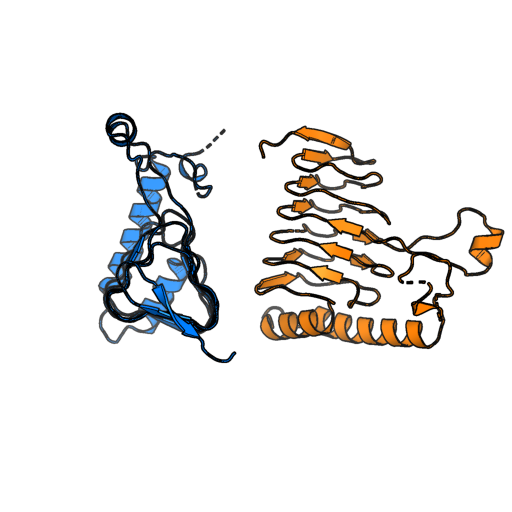62.807 1.00 52.37 120 ARG B O 1
ATOM 2473 N N . ASN B 1 124 ? 89.340 53.529 62.185 1.00 50.68 121 ASN B N 1
ATOM 2474 C CA . ASN B 1 124 ? 89.210 53.051 60.809 1.00 56.86 121 ASN B CA 1
ATOM 2475 C C . ASN B 1 124 ? 89.314 51.539 60.692 1.00 53.77 121 ASN B C 1
ATOM 2476 O O . ASN B 1 124 ? 88.956 50.962 59.672 1.00 52.29 121 ASN B O 1
ATOM 2481 N N . SER B 1 125 ? 89.802 50.902 61.746 1.00 50.81 122 SER B N 1
ATOM 2482 C CA . SER B 1 125 ? 89.834 49.454 61.796 1.00 47.34 122 SER B CA 1
ATOM 2483 C C . SER B 1 125 ? 88.409 48.922 61.783 1.00 51.89 122 SER B C 1
ATOM 2484 O O . SER B 1 125 ? 88.177 47.770 61.450 1.00 57.19 122 SER B O 1
ATOM 2487 N N . GLY B 1 126 ? 87.451 49.766 62.148 1.00 59.26 123 GLY B N 1
ATOM 2488 C CA . GLY B 1 126 ? 86.059 49.347 62.200 1.00 53.88 123 GLY B CA 1
ATOM 2489 C C . GLY B 1 126 ? 85.605 48.889 63.578 1.00 54.51 123 GLY B C 1
ATOM 2490 O O . GLY B 1 126 ? 84.410 48.692 63.805 1.00 55.44 123 GLY B O 1
ATOM 2491 N N . ILE B 1 127 ? 86.545 48.714 64.505 1.00 45.84 124 ILE B N 1
ATOM 2492 C CA . ILE B 1 127 ? 86.184 48.336 65.871 1.00 43.85 124 ILE B CA 1
ATOM 2493 C C . ILE B 1 127 ? 85.384 49.452 66.560 1.00 47.54 124 ILE B C 1
ATOM 2494 O O . ILE B 1 127 ? 85.686 50.639 66.409 1.00 54.48 124 ILE B O 1
ATOM 2499 N N . GLU B 1 128 ? 84.341 49.076 67.290 1.00 44.42 125 GLU B N 1
ATOM 2500 C CA . GLU B 1 128 ? 83.560 50.071 68.009 1.00 43.55 125 GLU B CA 1
ATOM 2501 C C . GLU B 1 128 ? 83.103 49.578 69.378 1.00 43.81 125 GLU B C 1
ATOM 2502 O O . GLU B 1 128 ? 83.408 48.446 69.772 1.00 41.14 125 GLU B O 1
ATOM 2508 N N . TYR B 1 129 ? 82.398 50.435 70.112 1.00 39.12 126 TYR B N 1
ATOM 2509 C CA . TYR B 1 129 ? 82.088 50.147 71.508 1.00 38.25 126 TYR B CA 1
ATOM 2510 C C . TYR B 1 129 ? 80.690 50.570 71.897 1.00 39.34 126 TYR B C 1
ATOM 2511 O O . TYR B 1 129 ? 80.003 51.264 71.152 1.00 42.74 126 TYR B O 1
ATOM 2520 N N . GLY B 1 130 ? 80.304 50.167 73.101 1.00 37.80 127 GLY B N 1
ATOM 2521 C CA . GLY B 1 130 ? 79.092 50.633 73.731 1.00 35.57 127 GLY B CA 1
ATOM 2522 C C . GLY B 1 130 ? 79.315 50.750 75.229 1.00 46.28 127 GLY B C 1
ATOM 2523 O O . GLY B 1 130 ? 80.226 50.142 75.797 1.00 46.20 127 GLY B O 1
ATOM 2524 N N . SER B 1 131 ? 78.469 51.533 75.876 1.00 46.94 128 SER B N 1
ATOM 2525 C CA . SER B 1 131 ? 78.513 51.678 77.317 1.00 45.99 128 SER B CA 1
ATOM 2526 C C . SER B 1 131 ? 77.087 51.948 77.783 1.00 43.74 128 SER B C 1
ATOM 2527 O O . SER B 1 131 ? 76.420 52.843 77.257 1.00 46.53 128 SER B O 1
ATOM 2530 N N . PRO B 1 132 ? 76.601 51.149 78.746 1.00 39.88 129 PRO B N 1
ATOM 2531 C CA . PRO B 1 132 ? 75.183 51.173 79.153 1.00 42.11 129 PRO B CA 1
ATOM 2532 C C . PRO B 1 132 ? 74.723 52.503 79.751 1.00 43.75 129 PRO B C 1
ATOM 2533 O O . PRO B 1 132 ? 75.532 53.288 80.250 1.00 41.23 129 PRO B O 1
ATOM 2537 N N . VAL B 1 133 ? 73.414 52.741 79.685 1.00 39.77 130 VAL B N 1
ATOM 2538 C CA . VAL B 1 133 ? 72.805 53.921 80.280 1.00 38.26 130 VAL B CA 1
ATOM 2539 C C . VAL B 1 133 ? 71.758 53.490 81.300 1.00 39.27 130 VAL B C 1
ATOM 2540 O O . VAL B 1 133 ? 71.008 52.544 81.068 1.00 42.94 130 VAL B O 1
ATOM 2544 N N . LYS B 1 134 ? 71.716 54.179 82.434 1.00 38.24 131 LYS B N 1
ATOM 2545 C CA . LYS B 1 134 ? 70.741 53.868 83.465 1.00 40.81 131 LYS B CA 1
ATOM 2546 C C . LYS B 1 134 ? 70.014 55.124 83.947 1.00 44.84 131 LYS B C 1
ATOM 2547 O O . LYS B 1 134 ? 70.635 56.144 84.282 1.00 41.02 131 LYS B O 1
ATOM 2553 N N . ILE B 1 135 ? 68.691 55.033 83.976 1.00 41.87 132 ILE B N 1
ATOM 2554 C CA . ILE B 1 135 ? 67.836 56.124 84.418 1.00 39.80 132 ILE B CA 1
ATOM 2555 C C . ILE B 1 135 ? 66.940 55.622 85.549 1.00 43.69 132 ILE B C 1
ATOM 2556 O O . ILE B 1 135 ? 66.227 54.627 85.382 1.00 46.57 132 ILE B O 1
ATOM 2561 N N . GLY B 1 136 ? 66.983 56.307 86.693 1.00 44.70 133 GLY B N 1
ATOM 2562 C CA . GLY B 1 136 ? 66.219 55.917 87.874 1.00 39.58 133 GLY B CA 1
ATOM 2563 C C . GLY B 1 136 ? 64.704 56.048 87.750 1.00 41.98 133 GLY B C 1
ATOM 2564 O O . GLY B 1 136 ? 64.176 56.249 86.649 1.00 45.09 133 GLY B O 1
ATOM 2565 N N . ASP B 1 137 ? 64.007 55.925 88.884 1.00 46.55 134 ASP B N 1
ATOM 2566 C CA . ASP B 1 137 ? 62.545 56.040 88.937 1.00 48.19 134 ASP B CA 1
ATOM 2567 C C . ASP B 1 137 ? 62.161 57.502 89.059 1.00 43.90 134 ASP B C 1
ATOM 2568 O O . ASP B 1 137 ? 62.938 58.315 89.572 1.00 44.66 134 ASP B O 1
ATOM 2573 N N . ASN B 1 138 ? 60.954 57.831 88.609 1.00 43.30 135 ASN B N 1
ATOM 2574 C CA . ASN B 1 138 ? 60.413 59.175 88.788 1.00 47.46 135 ASN B CA 1
ATOM 2575 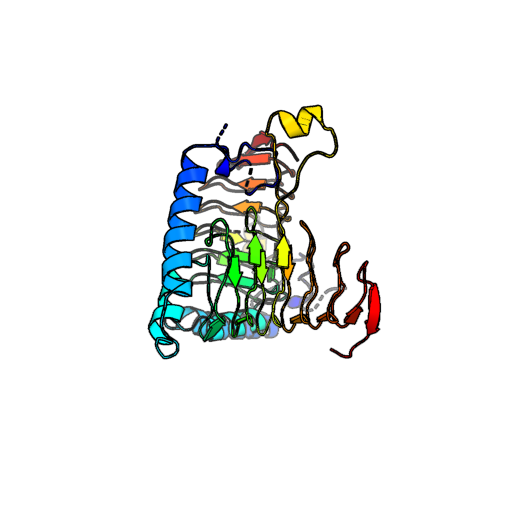C C . ASN B 1 138 ? 61.290 60.234 88.143 1.00 49.54 135 ASN B C 1
ATOM 2576 O O . ASN B 1 138 ? 61.716 61.187 88.802 1.00 50.01 135 ASN B O 1
ATOM 2581 N N . VAL B 1 139 ? 61.572 60.052 86.859 1.00 48.81 136 VAL B N 1
ATOM 2582 C CA . VAL B 1 139 ? 62.444 60.955 86.136 1.00 43.68 136 VAL B CA 1
ATOM 2583 C C . VAL B 1 139 ? 61.699 61.513 84.928 1.00 45.14 136 VAL B C 1
ATOM 2584 O O . VAL B 1 139 ? 61.000 60.781 84.225 1.00 47.56 136 VAL B O 1
ATOM 2588 N N . TRP B 1 140 ? 61.828 62.820 84.718 1.00 43.17 137 TRP B N 1
ATOM 2589 C CA . TRP B 1 140 ? 61.214 63.495 83.576 1.00 39.05 137 TRP B CA 1
ATOM 2590 C C . TRP B 1 140 ? 62.302 64.120 82.702 1.00 38.18 137 TRP B C 1
ATOM 2591 O O . TRP B 1 140 ? 63.087 64.952 83.156 1.00 40.49 137 TRP B O 1
ATOM 2602 N N . ILE B 1 141 ? 62.353 63.716 81.446 1.00 40.22 138 ILE B N 1
ATOM 2603 C CA . ILE B 1 141 ? 63.375 64.218 80.541 1.00 38.48 138 ILE B CA 1
ATOM 2604 C C . ILE B 1 141 ? 62.729 65.095 79.488 1.00 38.23 138 ILE B C 1
ATOM 2605 O O . ILE B 1 141 ? 61.822 64.657 78.772 1.00 39.16 138 ILE B O 1
ATOM 2610 N N . GLY B 1 142 ? 63.188 66.342 79.425 1.00 35.47 139 GLY B N 1
ATOM 2611 C CA . GLY B 1 142 ? 62.616 67.348 78.552 1.00 36.15 139 GLY B CA 1
ATOM 2612 C C . GLY B 1 142 ? 62.952 67.137 77.091 1.00 35.65 139 GLY B C 1
ATOM 2613 O O . GLY B 1 142 ? 63.741 66.255 76.752 1.00 41.03 139 GLY B O 1
ATOM 2614 N N . GLY B 1 143 ? 62.360 67.962 76.233 1.00 35.83 140 GLY B N 1
ATOM 2615 C CA . GLY B 1 143 ? 62.484 67.810 74.795 1.00 37.03 140 GLY B CA 1
ATOM 2616 C C . GLY B 1 143 ? 63.882 68.013 74.247 1.00 37.44 140 GLY B C 1
ATOM 2617 O O . GLY B 1 143 ? 64.611 68.908 74.673 1.00 43.70 140 GLY B O 1
ATOM 2618 N N . GLY B 1 144 ? 64.264 67.169 73.298 1.00 38.00 141 GLY B N 1
ATOM 2619 C CA . GLY B 1 144 ? 65.526 67.342 72.604 1.00 36.23 141 GLY B CA 1
ATOM 2620 C C . GLY B 1 144 ? 66.750 67.014 73.432 1.00 41.08 141 GLY B C 1
ATOM 2621 O O . GLY B 1 144 ? 67.868 67.346 73.048 1.00 47.35 141 GLY B O 1
ATOM 2622 N N . VAL B 1 145 ? 66.549 66.355 74.568 1.00 42.87 142 VAL B N 1
ATOM 2623 C CA . VAL B 1 145 ? 67.670 65.970 75.412 1.00 35.32 142 VAL B CA 1
ATOM 2624 C C . VAL B 1 145 ? 68.510 64.867 74.769 1.00 39.28 142 VAL B C 1
ATOM 2625 O O . VAL B 1 145 ? 67.979 63.926 74.173 1.00 39.92 142 VAL B O 1
ATOM 2629 N N . ILE B 1 146 ? 69.827 65.016 74.861 1.00 34.44 143 ILE B N 1
ATOM 2630 C CA . ILE B 1 146 ? 70.750 63.993 74.406 1.00 36.14 143 ILE B CA 1
ATOM 2631 C C . ILE B 1 146 ? 71.484 63.367 75.601 1.00 40.24 143 ILE B C 1
ATOM 2632 O O . ILE B 1 146 ? 72.045 64.079 76.445 1.00 39.09 143 ILE B O 1
ATOM 2637 N N . ILE B 1 147 ? 71.474 62.038 75.664 1.00 37.75 144 ILE B N 1
ATOM 2638 C CA . ILE B 1 147 ? 72.143 61.304 76.737 1.00 38.82 144 ILE B CA 1
ATOM 2639 C C . ILE B 1 147 ? 73.259 60.444 76.140 1.00 42.28 144 ILE B C 1
ATOM 2640 O O . ILE B 1 147 ? 73.022 59.650 75.229 1.00 43.48 144 ILE B O 1
ATOM 2645 N N . THR B 1 148 ? 74.482 60.648 76.623 1.00 43.38 145 THR B N 1
ATOM 2646 C CA . THR B 1 148 ? 75.668 60.018 76.035 1.00 40.66 145 THR B CA 1
ATOM 2647 C C . THR B 1 148 ? 75.963 58.667 76.708 1.00 37.48 145 THR B C 1
ATOM 2648 O O . THR B 1 148 ? 75.383 58.352 77.740 1.00 42.19 145 THR B O 1
ATOM 2652 N N . PRO B 1 149 ? 76.847 57.851 76.114 1.00 38.59 146 PRO B N 1
ATOM 2653 C CA . PRO B 1 149 ? 77.043 56.482 76.628 1.00 39.47 146 PRO B CA 1
ATOM 2654 C C . PRO B 1 149 ? 77.607 56.437 78.046 1.00 36.62 146 PRO B C 1
ATOM 2655 O O . PRO B 1 149 ? 78.412 57.287 78.407 1.00 39.24 146 PRO B O 1
ATOM 2659 N N . GLY B 1 150 ? 77.193 55.452 78.835 1.00 40.44 147 GLY B N 1
ATOM 2660 C CA . GLY B 1 150 ? 77.758 55.247 80.159 1.00 37.94 147 GLY B CA 1
ATOM 2661 C C . GLY B 1 150 ? 77.152 56.116 81.246 1.00 44.55 147 GLY B C 1
ATOM 2662 O O . GLY B 1 150 ? 77.558 56.054 82.402 1.00 45.05 147 GLY B O 1
ATOM 2663 N N . ILE B 1 151 ? 76.169 56.928 80.875 1.00 47.11 148 ILE B N 1
ATOM 2664 C CA . ILE B 1 151 ? 75.576 57.880 81.799 1.00 36.95 148 ILE B CA 1
ATOM 2665 C C . ILE B 1 151 ? 74.621 57.214 82.787 1.00 39.13 148 ILE B C 1
ATOM 2666 O O . ILE B 1 151 ? 73.892 56.276 82.445 1.00 42.98 148 ILE B O 1
ATOM 2671 N N . THR B 1 152 ? 74.636 57.708 84.018 1.00 41.49 149 THR B N 1
ATOM 2672 C CA . THR B 1 152 ? 73.637 57.328 85.006 1.00 40.91 149 THR B CA 1
ATOM 2673 C C . THR B 1 152 ? 72.916 58.563 85.532 1.00 38.14 149 THR B C 1
ATOM 2674 O O . THR B 1 152 ? 73.550 59.541 85.932 1.00 40.01 149 THR B O 1
ATOM 2678 N N . ILE B 1 153 ? 71.591 58.499 85.533 1.00 38.13 150 ILE B N 1
ATOM 2679 C CA . ILE B 1 153 ? 70.750 59.559 86.078 1.00 42.09 150 ILE B CA 1
ATOM 2680 C C . ILE B 1 153 ? 69.951 59.004 87.254 1.00 44.27 150 ILE B C 1
ATOM 2681 O O . ILE B 1 153 ? 69.238 58.010 87.105 1.00 47.28 150 ILE B O 1
ATOM 2686 N N . GLY B 1 154 ? 70.073 59.638 88.420 1.00 45.67 151 GLY B N 1
ATOM 2687 C CA . GLY B 1 154 ? 69.413 59.166 89.631 1.00 38.25 151 GLY B CA 1
ATOM 2688 C C . GLY B 1 154 ? 67.899 59.276 89.645 1.00 45.03 151 GLY B C 1
ATOM 2689 O O . GLY B 1 154 ? 67.297 59.865 88.732 1.00 47.34 151 GLY B O 1
ATOM 2690 N N . ASP B 1 155 ? 67.286 58.691 90.678 1.00 46.46 152 ASP B N 1
ATOM 2691 C CA . ASP B 1 155 ? 65.845 58.805 90.932 1.00 45.69 152 ASP B CA 1
ATOM 2692 C C . ASP B 1 155 ? 65.421 60.263 91.098 1.00 49.65 152 ASP B C 1
ATOM 2693 O O . ASP B 1 155 ? 66.220 61.118 91.531 1.00 44.10 152 ASP B O 1
ATOM 2698 N N . ASN B 1 156 ? 64.157 60.546 90.795 1.00 45.15 153 ASN B N 1
ATOM 2699 C CA . ASN B 1 156 ? 63.593 61.830 91.180 1.00 50.27 153 ASN B CA 1
ATOM 2700 C C . ASN B 1 156 ? 64.401 62.965 90.545 1.00 52.26 153 ASN B C 1
ATOM 2701 O O . ASN B 1 156 ? 64.903 63.861 91.229 1.00 56.49 153 ASN B O 1
ATOM 2706 N N . VAL B 1 157 ? 64.551 62.900 89.228 1.00 51.38 154 VAL B N 1
ATOM 2707 C CA . VAL B 1 157 ? 65.323 63.894 88.499 1.00 42.87 154 VAL B CA 1
ATOM 2708 C C . VAL B 1 157 ? 64.517 64.512 87.364 1.00 39.47 154 VAL B C 1
ATOM 2709 O O . VAL B 1 157 ? 63.714 63.838 86.704 1.00 38.84 154 VAL B O 1
ATOM 2713 N N . VAL B 1 158 ? 64.723 65.811 87.166 1.00 36.86 155 VAL B N 1
ATOM 2714 C CA . VAL B 1 158 ? 64.193 66.514 86.002 1.00 37.67 155 VAL B CA 1
ATOM 2715 C C . VAL B 1 158 ? 65.345 67.044 85.144 1.00 41.74 155 VAL B C 1
ATOM 2716 O O . VAL B 1 158 ? 66.222 67.765 85.646 1.00 44.73 155 VAL B O 1
ATOM 2720 N N . ILE B 1 159 ? 65.357 66.668 83.865 1.00 39.28 156 ILE B N 1
ATOM 2721 C CA . ILE B 1 159 ? 66.348 67.167 82.907 1.00 37.70 156 ILE B CA 1
ATOM 2722 C C . ILE B 1 159 ? 65.688 68.181 81.967 1.00 42.51 156 ILE B C 1
ATOM 2723 O O . ILE B 1 159 ? 64.761 67.835 81.224 1.00 41.91 156 ILE B O 1
ATOM 2728 N N . GLY B 1 160 ? 66.154 69.428 81.996 1.00 42.32 157 GLY B N 1
ATOM 2729 C CA . GLY B 1 160 ? 65.574 70.475 81.159 1.00 37.64 157 GLY B CA 1
ATOM 2730 C C . GLY B 1 160 ? 65.725 70.231 79.655 1.00 40.15 157 GLY B C 1
ATOM 2731 O O . GLY B 1 160 ? 66.631 69.531 79.198 1.00 36.49 157 GLY B O 1
ATOM 2732 N N . ALA B 1 161 ? 64.835 70.828 78.872 1.00 43.86 158 ALA B N 1
ATOM 2733 C CA . ALA B 1 161 ? 64.878 70.695 77.417 1.00 39.38 158 ALA B CA 1
ATOM 2734 C C . ALA B 1 161 ? 66.247 71.058 76.835 1.00 41.60 158 ALA B C 1
ATOM 2735 O O . ALA B 1 161 ? 66.883 72.027 77.267 1.00 42.14 158 ALA B O 1
ATOM 2737 N N . GLY B 1 162 ? 66.698 70.276 75.857 1.00 34.32 159 GLY B N 1
ATOM 2738 C CA . GLY B 1 162 ? 67.908 70.601 75.112 1.00 28.24 159 GLY B CA 1
ATOM 2739 C C . GLY B 1 162 ? 69.225 70.249 75.793 1.00 36.66 159 GLY B C 1
ATOM 2740 O O . GLY B 1 162 ? 70.304 70.577 75.297 1.00 42.41 159 GLY B O 1
ATOM 2741 N N . SER B 1 163 ? 69.152 69.585 76.937 1.00 37.21 160 SER B N 1
ATOM 2742 C CA . SER B 1 163 ? 70.363 69.267 77.668 1.00 36.13 160 SER B CA 1
ATOM 2743 C C . SER B 1 163 ? 71.172 68.212 76.941 1.00 37.75 160 SER B C 1
ATOM 2744 O O . SER B 1 163 ? 70.620 67.368 76.228 1.00 39.47 160 SER B O 1
ATOM 2747 N N . VAL B 1 164 ? 72.485 68.278 77.115 1.00 37.67 161 VAL B N 1
ATOM 2748 C CA . VAL B 1 164 ? 73.379 67.231 76.649 1.00 36.50 161 VAL B CA 1
ATOM 2749 C C . VAL B 1 164 ? 74.061 66.641 77.880 1.00 41.28 161 VAL B C 1
ATOM 2750 O O . VAL B 1 164 ? 74.886 67.297 78.526 1.00 40.79 161 VAL B O 1
ATOM 2754 N N . VAL B 1 165 ? 73.681 65.414 78.225 1.00 40.90 162 VAL B N 1
ATOM 2755 C CA . VAL B 1 165 ? 74.139 64.801 79.471 1.00 41.94 162 VAL B CA 1
ATOM 2756 C C . VAL B 1 165 ? 75.453 64.043 79.279 1.00 40.37 162 VAL B C 1
ATOM 2757 O O . VAL B 1 165 ? 75.477 62.958 78.690 1.00 40.57 162 VAL B O 1
ATOM 2761 N N . THR B 1 166 ? 76.537 64.637 79.779 1.00 41.25 163 THR B N 1
ATOM 2762 C CA . THR B 1 166 ? 77.895 64.119 79.612 1.00 41.39 163 THR B CA 1
ATOM 2763 C C . THR B 1 166 ? 78.466 63.549 80.906 1.00 47.03 163 THR B C 1
ATOM 2764 O O . THR B 1 166 ? 79.505 62.896 80.885 1.00 49.16 163 THR B O 1
ATOM 2768 N N . LYS B 1 167 ? 77.793 63.822 82.025 1.0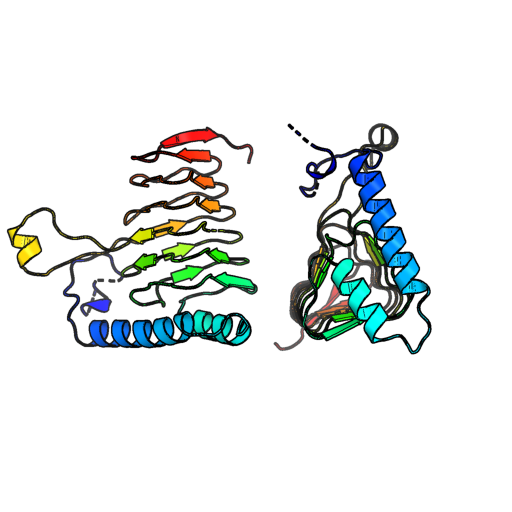0 46.08 164 LYS B N 1
ATOM 2769 C CA . LYS B 1 167 ? 78.228 63.382 83.349 1.00 49.48 164 LYS B CA 1
ATOM 2770 C C . LYS B 1 167 ? 76.999 62.899 84.092 1.00 53.72 164 LYS B C 1
ATOM 2771 O O . LYS B 1 167 ? 75.899 63.401 83.848 1.00 53.47 164 LYS B O 1
ATOM 2777 N N . ASP B 1 168 ? 77.185 61.938 84.997 1.00 43.17 165 ASP B N 1
ATOM 2778 C CA . ASP B 1 168 ? 76.086 61.412 85.804 1.00 38.71 165 ASP B CA 1
ATOM 2779 C C . ASP B 1 168 ? 75.354 62.533 86.548 1.00 43.67 165 ASP B C 1
ATOM 2780 O O . ASP B 1 168 ? 75.963 63.518 86.974 1.00 44.65 165 ASP B O 1
ATOM 2785 N N . ILE B 1 169 ? 74.043 62.379 86.690 1.00 40.64 166 ILE B N 1
ATOM 2786 C CA . ILE B 1 169 ? 73.224 63.329 87.421 1.00 40.57 166 ILE B CA 1
ATOM 2787 C C . ILE B 1 169 ? 72.725 62.670 88.718 1.00 46.52 166 ILE B C 1
ATOM 2788 O O . ILE B 1 169 ? 72.055 61.629 88.668 1.00 41.23 166 ILE B O 1
ATOM 2793 N N . PRO B 1 170 ? 73.052 63.274 89.877 1.00 43.12 167 PRO B N 1
ATOM 2794 C CA . PRO B 1 170 ? 72.654 62.771 91.198 1.00 43.08 167 PRO B CA 1
ATOM 2795 C C . PRO B 1 170 ? 71.153 62.847 91.337 1.00 44.19 167 PRO B C 1
ATOM 2796 O O . PRO B 1 170 ? 70.533 63.678 90.686 1.00 46.38 167 PRO B O 1
ATOM 2800 N N . PRO B 1 171 ? 70.571 61.985 92.172 1.00 44.89 168 PRO B N 1
ATOM 2801 C CA . PRO B 1 171 ? 69.117 61.966 92.397 1.00 48.42 168 PRO B CA 1
ATOM 2802 C C . PRO B 1 171 ? 68.632 63.245 93.068 1.00 47.78 168 PRO B C 1
ATOM 2803 O O . PRO B 1 171 ? 69.442 63.987 93.636 1.00 47.31 168 PRO B O 1
ATOM 2807 N N . ASN B 1 172 ? 67.326 63.486 93.002 1.00 44.24 169 ASN B N 1
ATOM 2808 C CA . ASN B 1 172 ? 66.714 64.650 93.632 1.00 50.71 169 ASN B CA 1
ATOM 2809 C C . ASN B 1 172 ? 67.313 65.971 93.163 1.00 55.27 169 ASN B C 1
ATOM 2810 O O . ASN B 1 172 ? 67.633 66.840 93.974 1.00 58.28 169 ASN B O 1
ATOM 2815 N N . THR B 1 173 ? 67.467 66.126 91.857 1.00 50.51 170 THR B N 1
ATOM 2816 C CA . THR B 1 173 ? 67.963 67.381 91.328 1.00 51.58 170 THR B CA 1
ATOM 2817 C C . THR B 1 173 ? 67.252 67.777 90.042 1.00 50.97 170 THR B C 1
ATOM 2818 O O . THR B 1 173 ? 66.618 66.946 89.376 1.00 48.48 170 THR B O 1
ATOM 2822 N N . VAL B 1 174 ? 67.356 69.064 89.719 1.00 47.62 171 VAL B N 1
ATOM 2823 C CA . VAL B 1 174 ? 67.013 69.571 88.404 1.00 42.16 171 VAL B CA 1
ATOM 2824 C C . VAL B 1 174 ? 68.322 69.941 87.704 1.00 44.75 171 VAL B C 1
ATOM 2825 O O . VAL B 1 174 ? 69.160 70.649 88.270 1.00 47.56 171 VAL B O 1
ATOM 2829 N N . ALA B 1 175 ? 68.501 69.449 86.482 1.00 41.17 172 ALA B N 1
ATOM 2830 C CA . ALA B 1 175 ? 69.721 69.707 85.720 1.00 38.67 172 ALA B CA 1
ATOM 2831 C C . ALA B 1 175 ? 69.403 70.149 84.288 1.00 42.64 172 ALA B C 1
ATOM 2832 O O . ALA B 1 175 ? 68.515 69.592 83.639 1.00 49.53 172 ALA B O 1
ATOM 2834 N N . VAL B 1 176 ? 70.113 71.164 83.805 1.00 38.77 173 VAL B N 1
ATOM 2835 C CA . VAL B 1 176 ? 69.905 71.662 82.449 1.00 44.09 173 VAL B CA 1
ATOM 2836 C C . VAL B 1 176 ? 71.241 72.033 81.841 1.00 43.11 173 VAL B C 1
ATOM 2837 O O . VAL B 1 176 ? 72.207 72.255 82.558 1.00 44.05 173 VAL B O 1
ATOM 2841 N N . GLY B 1 177 ? 71.297 72.093 80.517 1.00 37.67 174 GLY B N 1
ATOM 2842 C CA . GLY B 1 177 ? 72.430 72.702 79.855 1.00 32.28 174 GLY B CA 1
ATOM 2843 C C . GLY B 1 177 ? 73.184 71.823 78.886 1.00 41.98 174 GLY B C 1
ATOM 2844 O O . GLY B 1 177 ? 72.949 70.610 78.780 1.00 40.25 174 GLY B O 1
ATOM 2845 N N . ASN B 1 178 ? 74.095 72.462 78.160 1.00 38.95 175 ASN B N 1
ATOM 2846 C CA . ASN B 1 178 ? 75.078 71.755 77.369 1.00 42.36 175 ASN B CA 1
ATOM 2847 C C . ASN B 1 178 ? 76.449 72.296 77.751 1.00 45.23 175 ASN B C 1
ATOM 2848 O O . ASN B 1 178 ? 76.830 73.373 77.325 1.00 54.51 175 ASN B O 1
ATOM 2853 N N . PRO B 1 179 ? 77.193 71.562 78.579 1.00 47.25 176 PRO B N 1
ATOM 2854 C CA . PRO B 1 179 ? 76.864 70.252 79.157 1.00 43.99 176 PRO B CA 1
ATOM 2855 C C . PRO B 1 179 ? 75.877 70.377 80.302 1.00 42.36 176 PRO B C 1
ATOM 2856 O O . PRO B 1 179 ? 75.776 71.428 80.932 1.00 44.11 176 PRO B O 1
ATOM 2860 N N . CYS B 1 180 ? 75.158 69.299 80.581 1.00 40.46 177 CYS B N 1
ATOM 2861 C CA . CYS B 1 180 ? 74.098 69.347 81.576 1.00 40.26 177 CYS B CA 1
ATOM 2862 C C . CYS B 1 180 ? 74.659 69.405 83.006 1.00 46.71 177 CYS B C 1
ATOM 2863 O O . CYS B 1 180 ? 75.526 68.620 83.374 1.00 48.49 177 CYS B O 1
ATOM 2866 N N . ARG B 1 181 ? 74.155 70.336 83.808 1.00 48.44 178 ARG B N 1
ATOM 2867 C CA . ARG B 1 181 ? 74.650 70.532 85.166 1.00 46.55 178 ARG B CA 1
ATOM 2868 C C . ARG B 1 181 ? 73.473 70.691 86.110 1.00 50.29 178 ARG B C 1
ATOM 2869 O O . ARG B 1 181 ? 72.421 71.186 85.706 1.00 56.14 178 ARG B O 1
ATOM 2877 N N . VAL B 1 182 ? 73.645 70.257 87.358 1.00 47.86 179 VAL B N 1
ATOM 2878 C CA . VAL B 1 182 ? 72.653 70.484 88.403 1.00 46.19 179 VAL B CA 1
ATOM 2879 C C . VAL B 1 182 ? 72.488 71.985 88.666 1.00 49.51 179 VAL B C 1
ATOM 2880 O O . VAL B 1 182 ? 73.478 72.717 88.728 1.00 51.41 179 VAL B O 1
ATOM 2884 N N . ILE B 1 183 ? 71.246 72.444 88.801 1.00 44.24 180 ILE B N 1
ATOM 2885 C CA . ILE B 1 183 ? 70.984 73.842 89.133 1.00 51.02 180 ILE B CA 1
ATOM 2886 C C . ILE B 1 183 ? 70.070 74.011 90.345 1.00 52.31 180 ILE B C 1
ATOM 2887 O O . ILE B 1 183 ? 69.823 75.132 90.782 1.00 56.02 180 ILE B O 1
ATOM 2892 N N . LYS B 1 184 ? 69.564 72.907 90.882 1.00 51.73 181 LYS B N 1
ATOM 2893 C CA . LYS B 1 184 ? 68.628 72.975 91.995 1.00 58.85 181 LYS B CA 1
ATOM 2894 C C . LYS B 1 184 ? 68.480 71.602 92.639 1.00 59.73 181 LYS B C 1
ATOM 2895 O O . LYS B 1 184 ? 68.523 70.587 91.953 1.00 58.29 181 LYS B O 1
ATOM 2901 N N . LYS B 1 185 ? 68.321 71.567 93.960 1.00 65.54 182 LYS B N 1
ATOM 2902 C CA . LYS B 1 185 ? 68.004 70.316 94.647 1.00 62.26 182 LYS B CA 1
ATOM 2903 C C . LYS B 1 185 ? 66.507 70.239 94.869 1.00 64.84 182 LYS B C 1
ATOM 2904 O O . LYS B 1 185 ? 65.872 71.249 95.149 1.00 70.10 182 LYS B O 1
ATOM 2910 N N . ILE B 1 186 ? 65.942 69.048 94.694 1.00 69.91 183 ILE B N 1
ATOM 2911 C CA . ILE B 1 186 ? 64.530 68.810 94.953 1.00 74.36 183 ILE B CA 1
ATOM 2912 C C . ILE B 1 186 ? 64.382 68.126 96.311 1.00 81.28 183 ILE B C 1
ATOM 2913 O O . ILE B 1 186 ? 65.191 67.270 96.669 1.00 77.48 183 ILE B O 1
ATOM 2918 N N . GLU B 1 187 ? 63.354 68.501 97.067 1.00 94.57 184 GLU B N 1
ATOM 2919 C CA . GLU B 1 187 ? 63.002 67.767 98.278 1.00 107.80 184 GLU B CA 1
ATOM 2920 C C . GLU B 1 187 ? 62.731 66.304 97.897 1.00 114.03 184 GLU B C 1
ATOM 2921 O O . GLU B 1 187 ? 62.110 66.036 96.866 1.00 114.15 184 GLU B O 1
ATOM 2927 N N . GLU B 1 188 ? 63.207 65.361 98.710 1.00 114.94 185 GLU B N 1
ATOM 2928 C CA . GLU B 1 188 ? 63.066 63.937 98.387 1.00 110.64 185 GLU B CA 1
ATOM 2929 C C . GLU B 1 188 ? 61.614 63.467 98.434 1.00 106.85 185 GLU B C 1
ATOM 2930 O O . GLU B 1 188 ? 61.218 62.573 97.684 1.00 102.37 185 GLU B O 1
#

Organism: Clostridioides difficile (strain 630) (NCBI:txid272563)

Solvent-accessible surface area: 19280 Å² total

Foldseek 3Di:
DAQLVCLVWHWHFCVPPVLVVLQVVLVVLLVVLQPDDPPPVVSNVVSLCVQALEDEPDEAEEHDEAERHRNLEYEEAPYYEYAHEYDDPSHHAAYYHQEYYHQEYEEFKDADPDPVRRVVRIITGAYEAEYYNEYEYANEYEYHNEYEYAQEYEDHNEDDPHHHYHQFYWYDVPIDTDGGHDD/DAQQLRCLVFHWHACVPPVNVVQQVVLVVLLVVLQPDDPPPPVSNVVSLVVQALADEPDEEEEHDEAERRSNLEHEEAPYYEYANEYYDPSHHEAYYEPEEYHQEYEHFWDADPDPVRRVVRIIGGAYEYEEYQEYEYANEYEYHNEYEYAQEYEYHNEYDPHHHYHQFYWYDVPIDTDGGHDD

Radius of gyration: 24.44 Å; Cα contacts (8 Å, |Δi|>4): 968; chains: 2; bounding box: 78×48×56 Å

B-factor: mean 48.93, std 14.68, range [18.49, 184.88]

InterPro domains:
  IPR001451 Hexapeptide repeat [PF00132] (130-164)
  IPR011004 Trimeric LpxA-like superfamily [SSF51161] (2-183)
  IPR018357 Hexapeptide transferase, conserved site [PS00101] (138-166)
  IPR024688 Maltose/galactoside acetyltransferase domain [PF12464] (6-57)
  IPR024688 Maltose/galactoside acetyltransferase domain [SM01266] (4-58)
  IPR039369 Galactoside O-acetyltransferase LacA-like [PTHR43017] (1-184)

CATH classification: 2.160.10.10

Nearest PDB structures (foldseek):
  3srt-assembly2_B  TM=1.000E+00  e=1.248E-31  Clostridioides difficile 630
  6ag8-assembly1_C  TM=9.851E-01  e=4.061E-22  Escherichia coli K-12
  4egg-assembly1_A  TM=9.756E-01  e=9.814E-18  Staphylococcus aureus subsp. aureus COL
  5u2k-assembly1_A  TM=9.753E-01  e=1.869E-17  Staphylococcus aureus subsp. aureus COL
  1kqa-assembly1_A  TM=9.370E-01  e=2.722E-17  Escherichia coli

Sequence (367 aa):
ATEKEKLSGKGYYANDELLVKEREYCKKLTRLFNNTLEDEYEKREDILRQLFGSVGKQINVEQNIRCDYGYNIHVGENFFANYDCIFLDVCKIEIGDNVLAPNVQIYTAYHPIDAQLRNSGIEYGSPVKIGDNVWIGGGVIITPGITIGDNVVIGAGSVVTKDIPPNTVAVGNPCRVIKKIEENATEKEKLSGKGYYYANDELLVKEREYCKKLTRLFNNTLEDEYEKREDILRQLFGSVGKQINVEQNIRCDYGYNIHVGENFFANYDCIFLDVCKIEIGDNVLAPNVQIYTAYHPIDAQLRNSGIEYGSPVKIGDNVWIGGGVIITPGITIGDNVVIGAGSVVTKDIPPNTVAVGNPCRVIKKIEE